Protein AF-A0A094KX88-F1 (afdb_monomer_lite)

Sequence (182 aa):
VAGIVHPECDFMTELQKKEAECLDDSEDHVNATAAGCKRTWDKLLCWPEADAGETLALPCPSILFHFMKEPAGMVKRNCTKKGWSDPFPSYHVACPVEDEIPLEEQSYFSTIKVIYTVGYSVSITSLIIAVTVLIAFRRLRCPRNYIHVQLFFTFILKAISIFIKDAVLFQQEDIDHCSFST

Structure (mmCIF, N/CA/C/O backbone):
data_AF-A0A094KX88-F1
#
_entry.id   AF-A0A094KX88-F1
#
loop_
_atom_site.group_PDB
_atom_site.id
_atom_site.type_symbol
_atom_site.label_atom_id
_atom_site.label_alt_id
_atom_site.label_comp_id
_atom_site.label_asym_id
_atom_site.label_entity_id
_atom_site.label_seq_id
_atom_site.pdbx_PDB_ins_code
_atom_site.Cartn_x
_atom_site.Cartn_y
_atom_site.Cartn_z
_atom_site.occupancy
_atom_site.B_iso_or_equiv
_atom_site.auth_seq_id
_atom_site.auth_comp_id
_atom_site.auth_asym_id
_atom_site.auth_atom_id
_atom_site.pdbx_PDB_model_num
ATOM 1 N N . VAL A 1 1 ? 19.838 11.798 15.962 1.00 31.38 1 VAL A N 1
ATOM 2 C CA . VAL A 1 1 ? 18.789 10.822 16.331 1.00 31.38 1 VAL A CA 1
ATOM 3 C C . VAL A 1 1 ? 18.302 10.236 15.025 1.00 31.38 1 VAL A C 1
ATOM 5 O O . VAL A 1 1 ? 17.702 10.968 14.256 1.00 31.38 1 VAL A O 1
ATOM 8 N N . ALA A 1 2 ? 18.711 9.008 14.706 1.00 32.75 2 ALA A N 1
ATOM 9 C CA . ALA A 1 2 ? 18.234 8.317 13.514 1.00 32.75 2 ALA A CA 1
ATOM 10 C C . ALA A 1 2 ? 16.751 8.005 13.739 1.00 32.75 2 ALA A C 1
ATOM 12 O O . ALA A 1 2 ? 16.412 7.345 14.723 1.00 32.75 2 ALA A O 1
ATOM 13 N N . GLY A 1 3 ? 15.880 8.580 12.911 1.00 39.66 3 GLY A N 1
ATOM 14 C CA . GLY A 1 3 ? 14.460 8.264 12.936 1.00 39.66 3 GLY A CA 1
ATOM 15 C C . GLY A 1 3 ? 14.292 6.786 12.614 1.00 39.66 3 GLY A C 1
ATOM 16 O O . GLY A 1 3 ? 14.855 6.300 11.638 1.00 39.66 3 GLY A O 1
ATOM 17 N N . ILE A 1 4 ? 13.567 6.066 13.464 1.00 39.94 4 ILE A N 1
ATOM 18 C CA . ILE A 1 4 ? 13.115 4.712 13.156 1.00 39.94 4 ILE A CA 1
ATOM 19 C C . ILE A 1 4 ? 11.997 4.897 12.129 1.00 39.94 4 ILE A C 1
ATOM 21 O O . ILE A 1 4 ? 10.845 5.122 12.492 1.00 39.94 4 ILE A O 1
ATOM 25 N N . VAL A 1 5 ? 12.369 4.933 10.851 1.00 45.28 5 VAL A N 1
ATOM 26 C CA . VAL A 1 5 ? 11.424 4.941 9.735 1.00 45.28 5 VAL A CA 1
ATOM 27 C C . VAL A 1 5 ? 10.786 3.552 9.695 1.00 45.28 5 VAL A C 1
ATOM 29 O O . VAL A 1 5 ? 11.486 2.545 9.793 1.00 45.28 5 VAL A O 1
ATOM 32 N N . HIS A 1 6 ? 9.452 3.494 9.646 1.00 47.19 6 HIS A N 1
ATOM 33 C CA . HIS A 1 6 ? 8.721 2.232 9.510 1.00 47.19 6 HIS A CA 1
ATOM 34 C C . HIS A 1 6 ? 9.244 1.489 8.265 1.00 47.19 6 HIS A C 1
ATOM 36 O O . HIS A 1 6 ? 9.469 2.156 7.254 1.00 47.19 6 HIS A O 1
ATOM 42 N N . PRO A 1 7 ? 9.436 0.157 8.288 1.00 55.31 7 PRO A N 1
ATOM 43 C CA . PRO A 1 7 ? 9.998 -0.584 7.151 1.00 55.31 7 PRO A CA 1
ATOM 44 C C . PRO A 1 7 ? 9.237 -0.350 5.831 1.00 55.31 7 PRO A C 1
ATOM 46 O O . PRO A 1 7 ? 9.834 -0.365 4.761 1.00 55.31 7 PRO A O 1
ATOM 49 N N . GLU A 1 8 ? 7.941 -0.033 5.902 1.00 54.41 8 GLU A N 1
ATOM 50 C CA . GLU A 1 8 ? 7.122 0.328 4.735 1.00 54.41 8 GLU A CA 1
ATOM 51 C C . GLU A 1 8 ? 7.407 1.735 4.177 1.00 54.41 8 GLU A C 1
ATOM 53 O O . GLU A 1 8 ? 7.221 1.981 2.987 1.00 54.41 8 GLU A O 1
ATOM 58 N N . CYS A 1 9 ? 7.890 2.668 5.001 1.00 63.44 9 CYS A N 1
ATOM 59 C CA . CYS A 1 9 ? 8.263 4.006 4.541 1.00 63.44 9 CYS A CA 1
ATOM 60 C C . CYS A 1 9 ? 9.688 4.055 3.970 1.00 63.44 9 CYS A C 1
ATOM 62 O O . CYS A 1 9 ? 9.942 4.891 3.107 1.00 63.44 9 CYS A O 1
ATOM 64 N N . ASP A 1 10 ? 10.580 3.141 4.372 1.00 70.38 10 ASP A N 1
ATOM 65 C CA . ASP A 1 10 ? 11.925 3.006 3.784 1.00 70.38 10 ASP A CA 1
ATOM 66 C C . ASP A 1 10 ? 11.835 2.631 2.289 1.00 70.38 10 ASP A C 1
A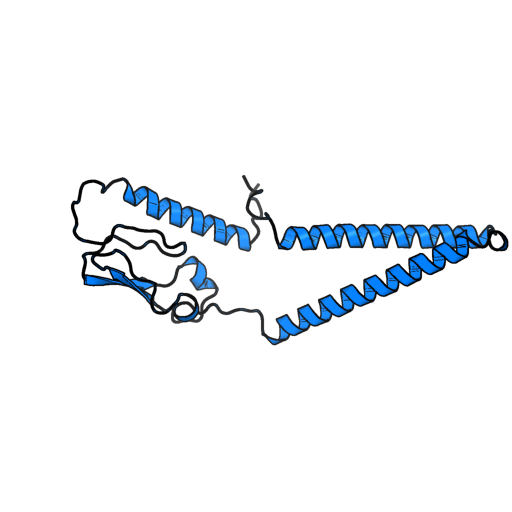TOM 68 O O . ASP A 1 10 ? 12.489 3.225 1.426 1.00 70.38 10 ASP A O 1
ATOM 72 N N . PHE A 1 11 ? 10.898 1.733 1.964 1.00 74.50 11 PHE A N 1
ATOM 73 C CA . PHE A 1 11 ? 10.556 1.349 0.593 1.00 74.50 11 PHE A CA 1
ATOM 74 C C . PHE A 1 11 ? 10.115 2.544 -0.265 1.00 74.50 11 PHE A C 1
ATOM 76 O O . PHE A 1 11 ? 10.619 2.748 -1.373 1.00 74.50 11 PHE A O 1
ATOM 83 N N . MET A 1 12 ? 9.191 3.357 0.255 1.00 75.81 12 MET A N 1
ATOM 84 C CA . MET A 1 12 ? 8.670 4.524 -0.461 1.00 75.81 12 MET A CA 1
ATOM 85 C C . MET A 1 12 ? 9.749 5.583 -0.691 1.00 75.81 12 MET A C 1
ATOM 87 O O . MET A 1 12 ? 9.816 6.154 -1.780 1.00 75.81 12 MET A O 1
ATOM 91 N N . THR A 1 13 ? 10.623 5.814 0.291 1.00 81.50 13 THR A N 1
ATOM 92 C CA . THR A 1 13 ? 11.724 6.774 0.146 1.00 81.50 13 THR A CA 1
ATOM 93 C C . THR A 1 13 ? 12.753 6.337 -0.892 1.00 81.50 13 THR A C 1
ATOM 95 O O . THR A 1 13 ? 13.220 7.169 -1.670 1.00 81.50 13 THR A O 1
ATOM 98 N N . GLU A 1 14 ? 13.075 5.043 -0.974 1.00 82.31 14 GLU A N 1
ATOM 99 C CA . GLU A 1 14 ? 14.008 4.546 -1.991 1.00 82.31 14 GLU A CA 1
ATOM 100 C C . GLU A 1 14 ? 13.390 4.618 -3.398 1.00 82.31 14 GLU A C 1
ATOM 102 O O . GLU A 1 14 ? 14.076 5.009 -4.341 1.00 82.31 14 GLU A O 1
ATOM 107 N N . LEU A 1 15 ? 12.088 4.340 -3.557 1.00 84.94 15 LEU A N 1
ATOM 108 C CA . LEU A 1 15 ? 11.394 4.541 -4.838 1.00 84.94 15 LEU A CA 1
ATOM 109 C C . LEU A 1 15 ? 11.388 6.008 -5.277 1.00 84.94 15 LEU A C 1
ATOM 111 O O . LEU A 1 15 ? 11.682 6.289 -6.436 1.00 84.94 15 LEU A O 1
ATOM 115 N N . GLN A 1 16 ? 11.094 6.940 -4.367 1.00 86.19 16 GLN A N 1
ATOM 116 C CA . GLN A 1 16 ? 11.127 8.377 -4.665 1.00 86.19 16 GLN A CA 1
ATOM 117 C C . GLN A 1 16 ? 12.524 8.843 -5.072 1.00 86.19 16 GLN A C 1
ATOM 119 O O . GLN A 1 16 ? 12.682 9.618 -6.013 1.00 86.19 16 GLN A O 1
ATOM 124 N N . LYS A 1 17 ? 13.555 8.342 -4.392 1.00 87.69 17 LYS A N 1
ATOM 125 C CA . LYS A 1 17 ? 14.945 8.609 -4.753 1.00 87.69 17 LYS A CA 1
ATOM 126 C C . LYS A 1 17 ? 15.278 8.062 -6.144 1.00 87.69 17 LYS A C 1
ATOM 128 O O . LYS A 1 17 ? 15.886 8.773 -6.935 1.00 87.69 17 LYS A O 1
ATOM 133 N N . LYS A 1 18 ? 14.843 6.841 -6.472 1.00 86.81 18 LYS A N 1
ATOM 134 C CA . LYS A 1 18 ? 15.033 6.233 -7.803 1.00 86.81 18 LYS A CA 1
ATOM 135 C C . LYS A 1 18 ? 14.294 6.977 -8.911 1.00 86.81 18 LYS A C 1
ATOM 137 O O . LYS A 1 18 ? 14.820 7.102 -10.015 1.00 86.81 18 LYS A O 1
ATOM 142 N N . GLU A 1 19 ? 13.099 7.476 -8.619 1.00 88.94 19 GLU A N 1
ATOM 143 C CA . GLU A 1 19 ? 12.349 8.346 -9.522 1.00 88.94 19 GLU A CA 1
ATOM 144 C C . GLU A 1 19 ? 13.113 9.645 -9.783 1.00 88.94 19 GLU A C 1
ATOM 146 O O . GLU A 1 19 ? 13.316 10.004 -10.941 1.00 88.94 19 GLU A O 1
ATOM 151 N N . ALA A 1 20 ? 13.600 10.306 -8.729 1.00 89.31 20 ALA A N 1
ATOM 152 C CA . ALA A 1 20 ? 14.397 11.523 -8.855 1.00 89.31 20 ALA A CA 1
ATOM 153 C C . ALA A 1 20 ? 15.679 11.287 -9.672 1.00 89.31 20 ALA A C 1
ATOM 155 O O . ALA A 1 20 ? 15.936 12.037 -10.607 1.00 89.31 20 ALA A O 1
ATOM 156 N N . GLU A 1 21 ? 16.422 10.207 -9.394 1.00 88.31 21 GLU A N 1
ATOM 157 C CA . GLU A 1 21 ? 17.603 9.791 -10.173 1.00 88.31 21 GLU A CA 1
ATOM 158 C C . GLU A 1 21 ? 17.264 9.583 -11.664 1.00 88.31 21 GLU A C 1
ATOM 160 O O . GLU A 1 21 ? 18.019 9.990 -12.541 1.00 88.31 21 GLU A O 1
ATOM 165 N N . CYS A 1 22 ? 16.113 8.978 -11.978 1.00 88.31 22 CYS A N 1
ATOM 166 C CA . CYS A 1 22 ? 15.685 8.747 -13.362 1.00 88.31 22 CYS A CA 1
ATOM 167 C C . CYS A 1 22 ? 15.302 10.039 -14.102 1.00 88.31 22 CYS A C 1
ATOM 169 O O . CYS A 1 22 ? 15.480 10.133 -15.321 1.00 88.31 22 CYS A O 1
ATOM 171 N N . LEU A 1 23 ? 14.714 11.000 -13.386 1.00 85.56 23 LEU A N 1
ATOM 172 C CA . LEU A 1 23 ? 14.217 12.248 -13.960 1.00 85.56 23 LEU A CA 1
ATOM 173 C C . LEU A 1 23 ? 15.323 13.300 -14.120 1.00 85.56 23 LEU A C 1
ATOM 175 O O . LEU A 1 23 ? 15.316 13.994 -15.134 1.00 85.56 23 LEU A O 1
ATOM 179 N N . ASP A 1 24 ? 16.285 13.373 -13.198 1.00 82.00 24 ASP A N 1
ATOM 180 C CA . ASP A 1 24 ? 17.448 14.278 -13.275 1.00 82.00 24 ASP A CA 1
ATOM 181 C C . ASP A 1 24 ? 18.285 13.996 -14.542 1.00 82.00 24 ASP A C 1
ATOM 183 O O . ASP A 1 24 ? 18.505 14.876 -15.373 1.00 82.00 24 ASP A O 1
ATOM 187 N N . ASP A 1 25 ? 18.576 12.717 -14.804 1.00 66.81 25 ASP A N 1
ATOM 188 C CA . ASP A 1 25 ? 19.294 12.233 -15.997 1.00 66.81 25 ASP A CA 1
ATOM 189 C C . ASP A 1 25 ? 18.560 12.488 -17.336 1.00 66.81 25 ASP A C 1
ATOM 191 O O . ASP A 1 25 ? 19.095 12.206 -18.416 1.00 66.81 25 ASP A O 1
ATOM 195 N N . SER A 1 26 ? 17.304 12.946 -17.305 1.00 61.75 26 SER A N 1
ATOM 196 C CA . SER A 1 26 ? 16.512 13.226 -18.510 1.00 61.75 26 SER A CA 1
ATOM 197 C C . SER A 1 26 ? 16.640 14.670 -19.009 1.00 61.75 26 SER A C 1
ATOM 199 O O . SER A 1 26 ? 16.386 14.925 -20.191 1.00 61.75 26 SER A O 1
ATOM 201 N N . GLU A 1 27 ? 17.069 15.607 -18.154 1.00 59.09 27 GLU A N 1
ATOM 202 C CA . GLU A 1 27 ? 17.178 17.031 -18.507 1.00 59.09 27 GLU A CA 1
ATOM 203 C C . GLU A 1 27 ? 18.428 17.347 -19.353 1.00 59.09 27 GLU A C 1
ATOM 205 O O . GLU A 1 27 ? 18.409 18.287 -20.152 1.00 59.09 27 GLU A O 1
ATOM 210 N N . ASP A 1 28 ? 19.471 16.514 -19.294 1.00 54.66 28 ASP A N 1
ATOM 211 C CA . ASP A 1 28 ? 20.733 16.734 -20.020 1.00 54.66 28 ASP A CA 1
ATOM 212 C C . ASP A 1 28 ? 20.686 16.364 -21.524 1.00 54.66 28 ASP A C 1
ATOM 214 O O . ASP A 1 28 ? 21.551 16.775 -22.302 1.00 54.66 28 ASP A O 1
ATOM 218 N N . HIS A 1 29 ? 19.653 15.645 -21.987 1.00 55.00 29 HIS A N 1
ATOM 219 C CA . HIS A 1 29 ? 19.569 15.086 -23.352 1.00 55.00 29 HIS A CA 1
ATOM 220 C C . HIS A 1 29 ? 18.427 15.661 -24.223 1.00 55.00 29 HIS A C 1
ATOM 222 O O . HIS A 1 29 ? 17.898 15.006 -25.121 1.00 55.00 29 HIS A O 1
ATOM 228 N N . VAL A 1 30 ? 18.068 16.937 -24.046 1.00 55.31 30 VAL A N 1
ATOM 229 C CA . VAL A 1 30 ? 16.941 17.589 -24.762 1.00 55.31 30 VAL A CA 1
ATOM 230 C C . VAL A 1 30 ? 17.155 17.756 -26.287 1.00 55.31 30 VAL A C 1
ATOM 232 O O . VAL A 1 30 ? 16.206 18.047 -27.018 1.00 55.31 30 VAL A O 1
ATOM 235 N N . ASN A 1 31 ? 18.357 17.502 -26.819 1.00 51.09 31 ASN A N 1
ATOM 236 C CA . ASN A 1 31 ? 18.718 17.847 -28.204 1.00 51.09 31 ASN A CA 1
ATOM 237 C C . ASN A 1 31 ? 18.776 16.686 -29.218 1.00 51.09 31 ASN A C 1
ATOM 239 O O . ASN A 1 31 ? 19.231 16.898 -30.344 1.00 51.09 31 ASN A O 1
ATOM 243 N N . ALA A 1 32 ? 18.288 15.485 -28.895 1.00 52.97 32 ALA A N 1
ATOM 244 C CA . ALA A 1 32 ? 18.184 14.401 -29.876 1.00 52.97 32 ALA A CA 1
ATOM 245 C C . ALA A 1 32 ? 16.768 14.324 -30.473 1.00 52.97 32 ALA A C 1
ATOM 247 O O . ALA A 1 32 ? 15.802 13.901 -29.840 1.00 52.97 32 ALA A O 1
ATOM 248 N N . THR A 1 33 ? 16.640 14.723 -31.738 1.00 57.22 33 THR A N 1
ATOM 249 C CA . THR A 1 33 ? 15.464 14.468 -32.584 1.00 57.22 33 THR A CA 1
ATOM 250 C C . THR A 1 33 ? 15.426 12.976 -32.943 1.00 57.22 33 THR A C 1
ATOM 252 O O . THR A 1 33 ? 15.710 12.586 -34.071 1.00 57.22 33 THR A O 1
ATOM 255 N N . ALA A 1 34 ? 15.143 12.111 -31.971 1.00 57.06 34 ALA A N 1
ATOM 256 C CA . ALA A 1 34 ? 15.145 10.667 -32.178 1.00 57.06 34 ALA A CA 1
ATOM 257 C C . ALA A 1 34 ? 13.724 10.154 -32.443 1.00 57.06 34 ALA A C 1
ATOM 259 O O . ALA A 1 34 ? 12.796 10.390 -31.668 1.00 57.06 34 ALA A O 1
ATOM 260 N N . ALA A 1 35 ? 13.550 9.440 -33.554 1.00 70.38 35 ALA A N 1
ATOM 261 C CA . ALA A 1 35 ? 12.338 8.698 -33.885 1.00 70.38 35 ALA A CA 1
ATOM 262 C C . ALA A 1 35 ? 12.230 7.431 -33.008 1.00 70.38 35 ALA A C 1
ATOM 264 O O . ALA A 1 35 ? 12.260 6.312 -33.517 1.00 70.38 35 ALA A O 1
ATOM 265 N N . GLY A 1 36 ? 12.132 7.623 -31.693 1.00 80.94 36 GLY A N 1
ATOM 266 C CA . GLY A 1 36 ? 12.179 6.578 -30.673 1.00 80.94 36 GLY A CA 1
ATOM 267 C C . GLY A 1 36 ? 11.424 6.966 -29.401 1.00 80.94 36 GLY A C 1
ATOM 268 O O . GLY A 1 36 ? 10.706 7.968 -29.356 1.00 80.94 36 GLY A O 1
ATOM 269 N N . CYS A 1 37 ? 11.554 6.142 -28.368 1.00 88.25 37 CYS A N 1
ATOM 270 C CA . CYS A 1 37 ? 10.917 6.336 -27.077 1.00 88.25 37 CYS A CA 1
ATOM 271 C C . CYS A 1 37 ? 11.884 7.024 -26.122 1.00 88.25 37 CYS A C 1
ATOM 273 O O . CYS A 1 37 ? 13.013 6.578 -25.933 1.00 88.25 37 CYS A O 1
ATOM 275 N N . LYS A 1 38 ? 11.413 8.106 -25.502 1.00 87.94 38 LYS A N 1
ATOM 276 C CA . LYS A 1 38 ? 12.169 8.828 -24.479 1.00 87.94 38 LYS A CA 1
ATOM 277 C C . LYS A 1 38 ? 12.249 8.028 -23.185 1.00 87.94 38 LYS A C 1
ATOM 279 O O . LYS A 1 38 ? 11.388 7.179 -22.924 1.00 87.94 38 LYS A O 1
ATOM 284 N N . ARG A 1 39 ? 13.240 8.365 -22.359 1.00 88.88 39 ARG A N 1
ATOM 285 C CA . ARG A 1 39 ? 13.347 7.858 -20.994 1.00 88.88 39 ARG A CA 1
ATOM 286 C C . ARG A 1 39 ? 12.060 8.146 -20.218 1.00 88.88 39 ARG A C 1
ATOM 288 O O . ARG A 1 39 ? 11.465 9.215 -20.359 1.00 88.88 39 ARG A O 1
ATOM 295 N N . THR A 1 40 ? 11.597 7.175 -19.436 1.00 90.25 40 THR A N 1
ATOM 296 C CA . THR A 1 40 ? 10.373 7.319 -18.643 1.00 90.25 40 THR A CA 1
ATOM 297 C C . THR A 1 40 ? 10.430 6.503 -17.360 1.00 90.25 40 THR A C 1
ATOM 299 O O . THR A 1 40 ? 10.978 5.402 -17.329 1.00 90.25 40 THR A O 1
ATOM 302 N N . TRP A 1 41 ? 9.823 7.045 -16.311 1.00 90.19 41 TRP A N 1
ATOM 303 C CA . TRP A 1 41 ? 9.585 6.348 -15.058 1.00 90.19 41 TRP A CA 1
ATOM 304 C C . TRP A 1 41 ? 8.181 5.743 -15.070 1.00 90.19 41 TRP A C 1
ATOM 306 O O . TRP A 1 41 ? 7.197 6.448 -15.294 1.00 90.19 41 TRP A O 1
ATOM 316 N N . ASP A 1 42 ? 8.069 4.435 -14.837 1.00 88.50 42 ASP A N 1
ATOM 317 C CA . ASP A 1 42 ? 6.779 3.730 -14.834 1.00 88.50 42 ASP A CA 1
ATOM 318 C C . ASP A 1 42 ? 6.258 3.401 -13.429 1.00 88.50 42 ASP A C 1
ATOM 320 O O . ASP A 1 42 ? 5.391 2.539 -13.281 1.00 88.50 42 ASP A O 1
ATOM 324 N N . LYS A 1 43 ? 6.746 4.140 -12.423 1.00 86.31 43 LYS A N 1
ATOM 325 C CA . LYS A 1 43 ? 6.503 3.962 -10.980 1.00 86.31 43 LYS A CA 1
ATOM 326 C C . LYS A 1 43 ? 7.315 2.851 -10.320 1.00 86.31 43 LYS A C 1
ATOM 328 O O . LYS A 1 43 ? 7.264 2.742 -9.099 1.00 86.31 43 LYS A O 1
ATOM 333 N N . LEU A 1 44 ? 8.057 2.052 -11.089 1.00 86.19 44 LEU A N 1
ATOM 334 C CA . LEU A 1 44 ? 8.859 0.959 -10.539 1.00 86.19 44 LEU A CA 1
ATOM 335 C C . LEU A 1 44 ? 10.273 0.900 -11.122 1.00 86.19 44 LEU A C 1
ATOM 337 O O . LEU A 1 44 ? 11.232 0.668 -10.387 1.00 86.19 44 LEU A O 1
ATOM 341 N N . LEU A 1 45 ? 10.403 1.098 -12.433 1.00 90.12 45 LEU A N 1
ATOM 342 C CA . LEU A 1 45 ? 11.657 1.044 -13.170 1.00 90.12 45 LEU A CA 1
ATOM 343 C C . LEU A 1 45 ? 11.843 2.290 -14.042 1.00 90.12 45 LEU A C 1
ATOM 345 O O . LEU A 1 45 ? 10.906 2.855 -14.613 1.00 90.12 45 LEU A O 1
ATOM 349 N N . CYS A 1 46 ? 13.109 2.676 -14.187 1.00 91.62 46 CYS A N 1
ATOM 350 C CA . CYS A 1 46 ? 13.529 3.705 -15.123 1.00 91.62 46 CYS A CA 1
ATOM 351 C C . CYS A 1 46 ? 13.800 3.064 -16.485 1.00 91.62 46 CYS A C 1
ATOM 353 O O . CYS A 1 46 ? 14.777 2.333 -16.655 1.00 91.62 46 CYS A O 1
ATOM 355 N N . TRP A 1 47 ? 12.940 3.337 -17.461 1.00 91.50 47 TRP A N 1
ATOM 356 C CA . TRP A 1 47 ? 13.120 2.885 -18.837 1.00 91.50 47 TRP A CA 1
ATOM 357 C C . TRP A 1 47 ? 14.036 3.864 -19.566 1.00 91.50 47 TRP A C 1
ATOM 359 O O . TRP A 1 47 ? 13.677 5.038 -19.640 1.00 91.50 47 TRP A O 1
ATOM 369 N N . PRO A 1 48 ? 15.200 3.435 -20.084 1.00 90.94 48 PRO A N 1
ATOM 370 C CA . PRO A 1 48 ? 16.114 4.317 -20.807 1.00 90.94 48 PRO A CA 1
ATOM 371 C C . PRO A 1 48 ? 15.553 4.673 -22.188 1.00 90.94 48 PRO A C 1
ATOM 373 O O . PRO A 1 48 ? 14.505 4.175 -22.584 1.00 90.94 48 PRO A O 1
ATOM 376 N N . GLU A 1 49 ? 16.238 5.539 -22.928 1.00 89.25 49 GLU A N 1
ATOM 377 C CA . GLU A 1 49 ? 15.873 5.831 -24.317 1.00 89.25 49 GLU A CA 1
ATOM 378 C C . GLU A 1 49 ? 16.043 4.593 -25.211 1.00 89.25 49 GLU A C 1
ATOM 380 O O . GLU A 1 49 ? 16.938 3.779 -24.983 1.00 89.25 49 GLU A O 1
ATOM 385 N N . ALA A 1 50 ? 15.175 4.449 -26.213 1.00 88.94 50 ALA A N 1
ATOM 386 C CA . ALA A 1 50 ? 15.201 3.325 -27.147 1.00 88.94 50 ALA A CA 1
ATOM 387 C C . ALA A 1 50 ? 14.715 3.732 -28.537 1.00 88.94 50 ALA A C 1
ATOM 389 O O . ALA A 1 50 ? 13.850 4.604 -28.676 1.00 88.94 50 ALA A O 1
ATOM 390 N N . ASP A 1 51 ? 15.210 3.058 -29.569 1.00 89.38 51 ASP A N 1
ATOM 391 C CA . ASP A 1 51 ? 14.791 3.314 -30.946 1.00 89.38 51 ASP A CA 1
ATOM 392 C C . ASP A 1 51 ? 13.432 2.668 -31.262 1.00 89.38 51 ASP A C 1
ATOM 394 O O . ASP A 1 51 ? 13.050 1.629 -30.715 1.00 89.38 51 ASP A O 1
ATOM 398 N N . ALA A 1 52 ? 12.660 3.262 -32.180 1.00 88.44 52 ALA A N 1
ATOM 399 C CA . ALA A 1 52 ? 11.372 2.688 -32.566 1.00 88.44 52 ALA A CA 1
ATOM 400 C C . ALA A 1 52 ? 11.549 1.307 -33.227 1.00 88.44 52 ALA A C 1
ATOM 402 O O . ALA A 1 52 ? 12.120 1.185 -34.310 1.00 88.44 52 ALA A O 1
ATOM 403 N N . GLY A 1 53 ? 10.963 0.279 -32.614 1.00 88.69 53 GLY A N 1
ATOM 404 C CA . GLY A 1 53 ? 11.096 -1.129 -32.990 1.00 88.69 53 GLY A CA 1
ATOM 405 C C . GLY A 1 53 ? 11.984 -1.937 -32.041 1.00 88.69 53 GLY A C 1
ATOM 406 O O . GLY A 1 53 ? 12.024 -3.162 -32.157 1.00 88.69 53 GLY A O 1
ATOM 407 N N . GLU A 1 54 ? 12.670 -1.282 -31.103 1.00 91.06 54 GLU A N 1
ATOM 408 C CA . GLU A 1 54 ? 13.512 -1.931 -30.104 1.00 91.06 54 GLU A CA 1
ATOM 409 C C . GLU A 1 54 ? 12.690 -2.477 -28.928 1.00 91.06 54 GLU A C 1
ATOM 411 O O . GLU A 1 54 ? 11.718 -1.873 -28.477 1.00 91.06 54 GLU A O 1
ATOM 416 N N . THR A 1 55 ? 13.086 -3.637 -28.403 1.00 93.12 55 THR A N 1
ATOM 417 C CA . THR A 1 55 ? 12.509 -4.209 -27.180 1.00 93.12 55 THR A CA 1
ATOM 418 C C . THR A 1 55 ? 13.576 -4.280 -26.104 1.00 93.12 55 THR A C 1
ATOM 420 O O . THR A 1 55 ? 14.556 -5.008 -26.254 1.00 93.12 55 THR A O 1
ATOM 423 N N . LEU A 1 56 ? 13.351 -3.567 -25.003 1.00 93.50 56 LEU A N 1
ATOM 424 C CA . LEU A 1 56 ? 14.235 -3.572 -23.846 1.00 93.50 56 LEU A CA 1
ATOM 425 C C . LEU A 1 56 ? 13.711 -4.516 -22.771 1.00 93.50 56 LEU A C 1
ATOM 427 O O . LEU A 1 56 ? 12.502 -4.647 -22.576 1.00 93.50 56 LEU A O 1
ATOM 431 N N . ALA A 1 57 ? 14.639 -5.164 -22.072 1.00 92.81 57 ALA A N 1
ATOM 432 C CA . ALA A 1 57 ? 14.372 -6.032 -20.937 1.00 92.81 57 ALA A CA 1
ATOM 433 C C . ALA A 1 57 ? 15.183 -5.538 -19.739 1.00 92.81 57 ALA A C 1
ATOM 435 O O . ALA A 1 57 ? 16.406 -5.438 -19.829 1.00 92.81 57 ALA A O 1
ATOM 436 N N . LEU A 1 58 ? 14.505 -5.243 -18.635 1.00 91.38 58 LEU A N 1
ATOM 437 C CA . LEU A 1 58 ? 15.127 -4.819 -17.386 1.00 91.38 58 LEU A CA 1
ATOM 438 C C . LEU A 1 58 ? 14.883 -5.873 -16.298 1.00 91.38 58 LEU A C 1
ATOM 440 O O . LEU A 1 58 ? 13.829 -6.522 -16.299 1.00 91.38 58 LEU A O 1
ATOM 444 N N . PRO A 1 59 ? 15.847 -6.083 -15.387 1.00 89.62 59 PRO A N 1
ATOM 445 C CA . PRO A 1 59 ? 15.630 -6.937 -14.229 1.00 89.62 59 PRO A CA 1
ATOM 446 C C . PRO A 1 59 ? 14.578 -6.322 -13.302 1.00 89.62 59 PRO A C 1
ATOM 448 O O . PRO A 1 59 ? 14.340 -5.112 -13.323 1.00 89.62 59 PRO A O 1
ATOM 451 N N . CYS A 1 60 ? 13.966 -7.161 -12.469 1.00 87.75 60 CYS A N 1
ATOM 452 C CA . CYS A 1 60 ? 13.080 -6.684 -11.415 1.00 87.75 60 CYS A CA 1
ATOM 453 C C . CYS A 1 60 ? 13.777 -5.648 -10.5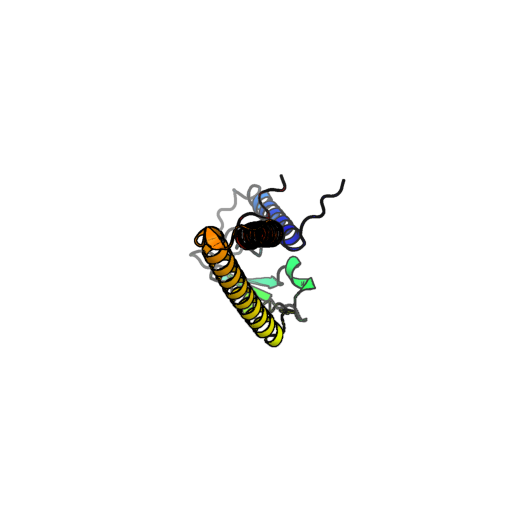06 1.00 87.75 60 CYS A C 1
ATOM 455 O O . CYS A 1 60 ? 14.995 -5.725 -10.310 1.00 87.75 60 CYS A O 1
ATOM 457 N N . PRO A 1 61 ? 13.019 -4.687 -9.947 1.00 84.62 61 PRO A N 1
ATOM 458 C CA . PRO A 1 61 ? 13.554 -3.653 -9.070 1.00 84.62 61 PRO A CA 1
ATOM 459 C C . PRO A 1 61 ? 14.353 -4.252 -7.914 1.00 84.62 61 PRO A C 1
ATOM 461 O O . PRO A 1 61 ? 13.876 -5.158 -7.231 1.00 84.62 61 PRO A O 1
ATOM 464 N N . SER A 1 62 ? 15.536 -3.700 -7.640 1.00 77.81 62 SER A N 1
ATOM 465 C CA . SER A 1 62 ? 16.397 -4.217 -6.573 1.00 77.81 62 SER A CA 1
ATOM 466 C C . SER A 1 62 ? 15.788 -4.092 -5.182 1.00 77.81 62 SER A C 1
ATOM 468 O O . SER A 1 62 ? 16.095 -4.891 -4.303 1.00 77.81 62 SER A O 1
ATOM 470 N N . ILE A 1 63 ? 14.883 -3.128 -5.010 1.00 72.31 63 ILE A N 1
ATOM 471 C CA . ILE A 1 63 ? 14.090 -2.948 -3.794 1.00 72.31 63 ILE A CA 1
ATOM 472 C C . ILE A 1 63 ? 13.214 -4.177 -3.484 1.00 72.31 63 ILE A C 1
ATOM 474 O O . ILE A 1 63 ? 12.916 -4.445 -2.327 1.00 72.31 63 ILE A O 1
ATOM 478 N N . LEU A 1 64 ? 12.854 -4.970 -4.501 1.00 73.38 64 LEU A N 1
ATOM 479 C CA . LEU A 1 64 ? 12.072 -6.192 -4.332 1.00 73.38 64 LEU A CA 1
ATOM 480 C C . LEU A 1 64 ? 12.945 -7.430 -4.098 1.00 73.38 64 LEU A C 1
ATOM 482 O O . LEU A 1 64 ? 12.409 -8.443 -3.671 1.00 73.38 64 LEU A O 1
ATOM 486 N N . PHE A 1 65 ? 14.265 -7.393 -4.326 1.00 72.50 65 PHE A N 1
ATOM 487 C CA . PHE A 1 65 ? 15.104 -8.602 -4.238 1.00 72.50 65 PHE A CA 1
ATOM 488 C C . PHE A 1 65 ? 15.080 -9.273 -2.866 1.00 72.50 65 PHE A C 1
ATOM 490 O O . PHE A 1 65 ? 15.202 -10.490 -2.804 1.00 72.50 65 PHE A O 1
ATOM 497 N N . HIS A 1 66 ? 14.883 -8.515 -1.783 1.00 68.56 66 HIS A N 1
ATOM 498 C CA . HIS A 1 66 ? 14.760 -9.107 -0.450 1.00 68.56 66 HIS A CA 1
ATOM 499 C C . HIS A 1 66 ? 13.495 -9.961 -0.292 1.00 68.56 66 HIS A C 1
ATOM 501 O O . HIS A 1 66 ? 13.489 -10.907 0.485 1.00 68.56 66 HIS A O 1
ATOM 507 N N . PHE A 1 67 ? 12.450 -9.640 -1.052 1.00 69.19 67 PHE A N 1
ATOM 508 C CA . PHE A 1 67 ? 11.145 -10.273 -0.951 1.00 69.19 67 PHE A CA 1
ATOM 509 C C . PHE A 1 67 ? 10.864 -11.234 -2.105 1.00 69.19 67 PHE A C 1
ATOM 511 O O . PHE A 1 67 ? 9.779 -11.775 -2.176 1.00 69.19 67 PHE A O 1
ATOM 518 N N . MET A 1 68 ? 11.767 -11.427 -3.063 1.00 69.44 68 MET A N 1
ATOM 519 C CA . MET A 1 68 ? 11.463 -12.152 -4.300 1.00 69.44 68 MET A CA 1
ATOM 520 C C . MET A 1 68 ? 11.930 -13.604 -4.261 1.00 69.44 68 MET A C 1
ATOM 522 O O . MET A 1 68 ? 13.029 -13.892 -3.789 1.00 69.44 68 MET A O 1
ATOM 526 N N . LYS A 1 69 ? 11.154 -14.509 -4.875 1.00 66.06 69 LYS A N 1
ATOM 527 C CA . LYS A 1 69 ? 11.649 -15.860 -5.183 1.00 66.06 69 LYS A CA 1
ATOM 528 C C . LYS A 1 69 ? 12.736 -15.794 -6.238 1.00 66.06 69 LYS A C 1
ATOM 530 O O . LYS A 1 69 ? 12.525 -15.287 -7.338 1.00 66.06 69 LYS A O 1
ATOM 535 N N . GLU A 1 70 ? 13.881 -16.379 -5.928 1.00 65.75 70 GLU A N 1
ATOM 536 C CA . GLU A 1 70 ? 14.957 -16.544 -6.894 1.00 65.75 70 GLU A CA 1
ATOM 537 C C . GLU A 1 70 ? 14.630 -17.695 -7.866 1.00 65.75 70 GLU A C 1
ATOM 539 O O . GLU A 1 70 ? 14.193 -18.764 -7.427 1.00 65.75 70 GLU A O 1
ATOM 544 N N . PRO A 1 71 ? 14.832 -17.523 -9.188 1.00 63.31 71 PRO A N 1
ATOM 545 C CA . PRO A 1 71 ? 15.516 -16.412 -9.855 1.00 63.31 71 PRO A CA 1
ATOM 546 C C . PRO A 1 71 ? 14.617 -15.201 -10.162 1.00 63.31 71 PRO A C 1
ATOM 548 O O . PRO A 1 71 ? 13.490 -15.348 -10.633 1.00 63.31 71 PRO A O 1
ATOM 551 N N . ALA A 1 72 ? 15.170 -13.994 -9.991 1.00 69.25 72 ALA A N 1
ATOM 552 C CA . ALA A 1 72 ? 14.512 -12.751 -10.387 1.00 69.25 72 ALA A CA 1
ATOM 553 C C . ALA A 1 72 ? 14.205 -12.741 -11.897 1.00 69.25 72 ALA A C 1
ATOM 555 O O . ALA A 1 72 ? 15.089 -12.960 -12.731 1.00 69.25 72 ALA A O 1
ATOM 556 N N . GLY A 1 73 ? 12.944 -12.485 -12.251 1.00 82.69 73 GLY A N 1
ATOM 557 C CA . GLY A 1 73 ? 12.530 -12.367 -13.643 1.00 82.69 73 GLY A CA 1
ATOM 558 C C . GLY A 1 73 ? 12.960 -11.048 -14.291 1.00 82.69 73 GLY A C 1
ATOM 559 O O . GLY A 1 73 ? 13.600 -10.184 -13.688 1.00 82.69 73 GLY A O 1
ATOM 560 N N . MET A 1 74 ? 12.600 -10.903 -15.565 1.00 89.31 74 MET A N 1
ATOM 561 C CA . MET A 1 74 ? 12.838 -9.691 -16.348 1.00 89.31 74 MET A CA 1
ATOM 562 C C . MET A 1 74 ? 11.522 -9.170 -16.908 1.00 89.31 74 MET A C 1
ATOM 564 O O . MET A 1 74 ? 10.712 -9.936 -17.438 1.00 89.31 74 MET A O 1
ATOM 568 N N . VAL A 1 75 ? 11.350 -7.857 -16.843 1.00 91.94 75 VAL A N 1
ATOM 569 C CA . VAL A 1 75 ? 10.207 -7.140 -17.404 1.00 91.94 75 VAL A CA 1
ATOM 570 C C . VAL A 1 75 ? 10.634 -6.538 -18.731 1.00 91.94 75 VAL A C 1
ATOM 572 O O . VAL A 1 75 ? 11.711 -5.949 -18.829 1.00 91.94 75 VAL A O 1
ATOM 575 N N . LYS A 1 76 ? 9.813 -6.694 -19.773 1.00 93.00 76 LYS A N 1
ATOM 576 C CA . LYS A 1 76 ? 10.129 -6.202 -21.118 1.00 93.00 76 LYS A CA 1
ATOM 577 C C . LYS A 1 76 ? 9.138 -5.145 -21.566 1.00 93.00 76 LYS A C 1
ATOM 579 O O . LYS A 1 76 ? 7.944 -5.268 -21.304 1.00 93.00 76 LYS A O 1
ATOM 584 N N . ARG A 1 77 ? 9.617 -4.148 -22.306 1.00 93.94 77 ARG A N 1
ATOM 585 C CA . ARG A 1 77 ? 8.770 -3.204 -23.044 1.00 93.94 77 ARG A CA 1
ATOM 586 C C . ARG A 1 77 ? 9.299 -3.033 -24.453 1.00 93.94 77 ARG A C 1
ATOM 588 O O . ARG A 1 77 ? 10.502 -2.979 -24.690 1.00 93.94 77 ARG A O 1
ATOM 595 N N . ASN A 1 78 ? 8.369 -2.943 -25.390 1.00 93.31 78 ASN A N 1
ATOM 596 C CA . ASN A 1 78 ? 8.648 -2.634 -26.783 1.00 93.31 78 ASN A CA 1
ATOM 597 C C . ASN A 1 78 ? 8.451 -1.133 -27.023 1.00 93.31 78 ASN A C 1
ATOM 599 O O . ASN A 1 78 ? 7.394 -0.584 -26.675 1.00 93.31 78 ASN A O 1
ATOM 603 N N . CYS A 1 79 ? 9.449 -0.487 -27.615 1.00 92.56 79 CYS A N 1
ATOM 604 C CA . CYS A 1 79 ? 9.356 0.876 -28.086 1.00 92.56 79 CYS A CA 1
ATOM 605 C C . CYS A 1 79 ? 8.695 0.906 -29.465 1.00 92.56 79 CYS A C 1
ATOM 607 O O . CYS A 1 79 ? 9.208 0.383 -30.452 1.00 92.56 79 CYS A O 1
ATOM 609 N N . THR A 1 80 ? 7.541 1.558 -29.562 1.00 89.44 80 THR A N 1
ATOM 610 C CA . THR A 1 80 ? 6.828 1.728 -30.831 1.00 89.44 80 THR A CA 1
ATOM 611 C C . THR A 1 80 ? 6.901 3.176 -31.300 1.00 89.44 80 THR A C 1
ATOM 613 O O . THR A 1 80 ? 7.183 4.083 -30.524 1.00 89.44 80 THR A O 1
ATOM 616 N N . LYS A 1 81 ? 6.522 3.443 -32.556 1.00 86.06 81 LYS A N 1
ATOM 617 C CA . LYS A 1 81 ? 6.365 4.823 -33.063 1.00 86.06 81 LYS A CA 1
ATOM 618 C C . LYS A 1 81 ? 5.354 5.666 -32.264 1.00 86.06 81 LYS A C 1
ATOM 620 O O . LYS A 1 81 ? 5.321 6.878 -32.429 1.00 86.06 81 LYS A O 1
ATOM 625 N N . LYS A 1 82 ? 4.499 5.025 -31.455 1.00 85.25 82 LYS A N 1
ATOM 626 C CA . LYS A 1 82 ? 3.519 5.675 -30.572 1.00 85.25 82 LYS A CA 1
ATOM 627 C C . LYS A 1 82 ? 4.046 5.883 -29.144 1.00 85.25 82 LYS A C 1
ATOM 629 O O . LYS A 1 82 ? 3.343 6.489 -28.346 1.00 85.25 82 LYS A O 1
ATOM 634 N N . GLY A 1 83 ? 5.242 5.381 -28.827 1.00 86.88 83 GLY A N 1
ATOM 635 C CA . GLY A 1 83 ? 5.817 5.358 -27.484 1.00 86.88 83 GLY A CA 1
ATOM 636 C C . GLY A 1 83 ? 5.942 3.944 -26.909 1.00 86.88 83 GLY A C 1
ATOM 637 O O . GLY A 1 83 ? 5.838 2.941 -27.627 1.00 86.88 83 GLY A O 1
ATOM 638 N N . TRP A 1 84 ? 6.179 3.881 -25.600 1.00 90.38 84 TRP A N 1
ATOM 639 C CA . TRP A 1 84 ? 6.336 2.640 -24.847 1.00 90.38 84 TRP A CA 1
ATOM 640 C C . TRP A 1 84 ? 5.043 1.820 -24.799 1.00 90.38 84 TRP A C 1
ATOM 642 O O . TRP A 1 84 ? 3.977 2.344 -24.486 1.00 90.38 84 TRP A O 1
ATOM 652 N N . SER A 1 85 ? 5.148 0.521 -25.080 1.00 92.31 85 SER A N 1
ATOM 653 C CA . SER A 1 85 ? 4.074 -0.457 -24.834 1.00 92.31 85 SER A CA 1
ATOM 654 C C . SER A 1 85 ? 3.931 -0.792 -23.347 1.00 92.31 85 SER A C 1
ATOM 656 O O . SER A 1 85 ? 4.759 -0.385 -22.533 1.00 92.31 85 SER A O 1
ATOM 658 N N . ASP A 1 86 ? 2.886 -1.526 -22.974 1.00 91.00 86 ASP A N 1
ATOM 659 C CA . ASP A 1 86 ? 2.724 -2.008 -21.602 1.00 91.00 86 ASP A CA 1
ATOM 660 C C . ASP A 1 86 ? 3.796 -3.054 -21.229 1.00 91.00 86 ASP A C 1
ATOM 662 O O . ASP A 1 86 ? 4.247 -3.809 -22.098 1.00 91.00 86 ASP A O 1
ATOM 666 N N . PRO A 1 87 ? 4.216 -3.116 -19.951 1.00 89.38 87 PRO A N 1
ATOM 667 C CA . PRO A 1 87 ? 5.174 -4.108 -19.471 1.00 89.38 87 PRO A CA 1
ATOM 668 C C . PRO A 1 87 ? 4.697 -5.548 -19.699 1.00 89.38 87 PRO A C 1
ATOM 670 O O . PRO A 1 87 ? 3.571 -5.909 -19.346 1.00 89.38 87 PRO A O 1
ATOM 673 N N . PHE A 1 88 ? 5.573 -6.387 -20.253 1.00 89.62 88 PHE A N 1
ATOM 674 C CA . PHE A 1 88 ? 5.298 -7.796 -20.511 1.00 89.62 88 PHE A CA 1
ATOM 675 C C . PHE A 1 88 ? 6.472 -8.710 -20.099 1.00 89.62 88 PHE A C 1
ATOM 677 O O . PHE A 1 88 ? 7.596 -8.501 -20.563 1.00 89.62 88 PHE A O 1
ATOM 684 N N . PRO A 1 89 ? 6.237 -9.773 -19.303 1.00 88.31 89 PRO A N 1
ATOM 685 C CA . PRO A 1 89 ? 4.999 -10.052 -18.570 1.00 88.31 89 PRO A CA 1
ATOM 686 C C . PRO A 1 89 ? 4.731 -8.976 -17.500 1.00 88.31 89 PRO A C 1
ATOM 688 O O . PRO A 1 89 ? 5.629 -8.215 -17.148 1.00 88.31 89 PRO A O 1
ATOM 691 N N . SER A 1 90 ? 3.488 -8.888 -17.012 1.00 86.75 90 SER A N 1
ATOM 692 C CA . SER A 1 90 ? 3.123 -7.939 -15.946 1.00 86.75 90 SER A CA 1
ATOM 693 C C . SER A 1 90 ? 4.031 -8.110 -14.723 1.00 86.75 90 SER A C 1
ATOM 695 O O . SER A 1 90 ? 4.463 -9.228 -14.431 1.00 86.75 90 SER A O 1
ATOM 697 N N . TYR A 1 91 ? 4.284 -7.025 -13.988 1.00 83.94 91 TYR A N 1
ATOM 698 C CA . TYR A 1 91 ? 5.172 -7.005 -12.823 1.00 83.94 91 TYR A CA 1
ATOM 699 C C . TYR A 1 91 ? 4.861 -8.102 -11.798 1.00 83.94 91 TYR A C 1
ATOM 701 O O . TYR A 1 91 ? 5.784 -8.756 -11.336 1.00 83.94 91 TYR A O 1
ATOM 709 N N . HIS A 1 92 ? 3.588 -8.398 -11.525 1.00 78.94 92 HIS A N 1
ATOM 710 C CA . HIS A 1 92 ? 3.194 -9.461 -10.585 1.00 78.94 92 HIS A CA 1
ATOM 711 C C . HIS A 1 92 ? 3.614 -10.874 -11.023 1.00 78.94 92 HIS A C 1
ATOM 713 O O . HIS A 1 92 ? 3.725 -11.776 -10.201 1.00 78.94 92 HIS A O 1
ATOM 719 N N . VAL A 1 93 ? 3.811 -11.082 -12.327 1.00 82.06 93 VAL A N 1
ATOM 720 C CA . VAL A 1 93 ? 4.213 -12.373 -12.905 1.00 82.06 93 VAL A CA 1
ATOM 721 C C . VAL A 1 93 ? 5.722 -12.424 -13.117 1.00 82.06 93 VAL A C 1
ATOM 723 O O . VAL A 1 93 ? 6.344 -13.454 -12.879 1.00 82.06 93 VAL A O 1
ATOM 726 N N . ALA A 1 94 ? 6.314 -11.322 -13.583 1.00 83.62 94 ALA A N 1
ATOM 727 C CA . ALA A 1 94 ? 7.754 -11.209 -13.793 1.00 83.62 94 ALA A CA 1
ATOM 728 C C . ALA A 1 94 ? 8.525 -11.173 -12.468 1.00 83.62 94 ALA A C 1
ATOM 730 O O . ALA A 1 94 ? 9.632 -11.701 -12.381 1.00 83.62 94 ALA A O 1
ATOM 731 N N . CYS A 1 95 ? 7.932 -10.538 -11.458 1.00 83.94 95 CYS A N 1
ATOM 732 C CA . CYS A 1 95 ? 8.532 -10.268 -10.168 1.00 83.94 95 CYS A CA 1
ATOM 733 C C . CYS A 1 95 ? 7.647 -10.829 -9.037 1.00 83.94 95 CYS A C 1
ATOM 735 O O . CYS A 1 95 ? 6.985 -10.054 -8.343 1.00 83.94 95 CYS A O 1
ATOM 737 N N . PRO A 1 96 ? 7.581 -12.166 -8.872 1.00 77.00 96 PRO A N 1
ATOM 738 C CA . PRO A 1 96 ? 6.816 -12.777 -7.797 1.00 77.00 96 PRO A CA 1
ATOM 739 C C . PRO A 1 96 ? 7.498 -12.518 -6.451 1.00 77.00 96 PRO A C 1
ATOM 741 O O . PRO A 1 96 ? 8.569 -13.057 -6.154 1.00 77.00 96 PRO A O 1
ATOM 744 N N . VAL A 1 97 ? 6.840 -11.694 -5.646 1.00 73.81 97 VAL A N 1
ATOM 745 C CA . VAL A 1 97 ? 7.178 -11.483 -4.245 1.00 73.81 97 VAL A CA 1
ATOM 746 C C . VAL A 1 97 ? 6.694 -12.698 -3.444 1.00 73.81 97 VAL A C 1
ATOM 748 O O . VAL A 1 97 ? 5.584 -13.193 -3.639 1.00 73.81 97 VAL A O 1
ATOM 751 N N . GLU A 1 98 ? 7.565 -13.230 -2.597 1.00 65.88 98 GLU A N 1
ATOM 752 C CA . GLU A 1 98 ? 7.245 -14.110 -1.487 1.00 65.88 98 GLU A CA 1
ATOM 753 C C . GLU A 1 98 ? 6.357 -13.309 -0.533 1.00 65.88 98 GLU A C 1
ATOM 755 O O . GLU A 1 98 ? 6.832 -12.599 0.350 1.00 65.88 98 GLU A O 1
ATOM 760 N N . ASP A 1 99 ? 5.045 -13.362 -0.750 1.00 58.59 99 ASP A N 1
ATOM 761 C CA . ASP A 1 99 ? 4.105 -12.953 0.280 1.00 58.59 99 ASP A CA 1
ATOM 762 C C . ASP A 1 99 ? 4.340 -13.896 1.474 1.00 58.59 99 ASP A C 1
ATOM 764 O O . ASP A 1 99 ? 3.788 -14.995 1.533 1.00 58.59 99 ASP A O 1
ATOM 768 N N . GLU A 1 100 ? 5.167 -13.485 2.443 1.00 51.81 100 GLU A N 1
ATOM 769 C CA . GLU A 1 100 ? 5.334 -14.156 3.745 1.00 51.81 100 GLU A CA 1
ATOM 770 C C . GLU A 1 100 ? 4.059 -14.076 4.607 1.00 51.81 100 GLU A C 1
ATOM 772 O O . GLU A 1 100 ? 4.104 -14.210 5.826 1.00 51.81 100 GLU A O 1
ATOM 777 N N . ILE A 1 101 ? 2.894 -13.869 3.997 1.00 50.47 101 ILE A N 1
ATOM 778 C CA . ILE A 1 101 ? 1.612 -14.093 4.639 1.00 50.47 101 ILE A CA 1
ATOM 779 C C . ILE A 1 101 ? 1.130 -15.439 4.106 1.00 50.47 101 ILE A C 1
ATOM 781 O O . ILE A 1 101 ? 0.525 -15.488 3.028 1.00 50.47 101 ILE A O 1
ATOM 785 N N . PRO A 1 102 ? 1.381 -16.558 4.819 1.00 49.88 102 PRO A N 1
ATOM 786 C CA . PRO A 1 102 ? 0.723 -17.811 4.500 1.00 49.88 102 PRO A CA 1
ATOM 787 C C . PRO A 1 102 ? -0.769 -17.519 4.342 1.00 49.88 102 PRO A C 1
ATOM 789 O O . PRO A 1 102 ? -1.367 -16.867 5.195 1.00 49.88 102 PRO A O 1
ATOM 792 N N . LEU A 1 103 ? -1.398 -17.991 3.267 1.00 51.56 103 LEU A N 1
ATOM 793 C CA . LEU A 1 103 ? -2.845 -17.829 3.059 1.00 51.56 103 LEU A CA 1
ATOM 794 C C . LEU A 1 103 ? -3.672 -18.323 4.272 1.00 51.56 103 LEU A C 1
ATOM 796 O O . LEU A 1 103 ? -4.797 -17.874 4.490 1.00 51.56 103 LEU A O 1
ATOM 800 N N . GLU A 1 104 ? -3.097 -19.204 5.100 1.00 51.03 104 GLU A N 1
ATOM 801 C CA . GLU A 1 104 ? -3.639 -19.600 6.403 1.00 51.03 104 GLU A CA 1
ATOM 802 C C . GLU A 1 104 ? -3.658 -18.459 7.438 1.00 51.03 104 GLU A C 1
ATOM 804 O O . GLU A 1 104 ? -4.641 -18.320 8.171 1.00 51.03 104 GLU A O 1
ATOM 809 N N . GLU A 1 105 ? -2.638 -17.598 7.476 1.00 52.28 105 GLU A N 1
ATOM 810 C CA . GLU A 1 105 ? -2.569 -16.458 8.392 1.00 52.28 105 GLU A CA 1
ATOM 811 C C . GLU A 1 105 ? -3.544 -15.342 8.011 1.00 52.28 105 GLU A C 1
ATOM 813 O O . GLU A 1 105 ? -4.187 -14.786 8.896 1.00 52.28 105 GLU A O 1
ATOM 818 N N . GLN A 1 106 ? -3.778 -15.058 6.726 1.00 54.97 106 GLN A N 1
ATOM 819 C CA . GLN A 1 106 ? -4.767 -14.038 6.332 1.00 54.97 106 GLN A CA 1
ATOM 820 C C . GLN A 1 106 ? -6.198 -14.410 6.776 1.00 54.97 106 GLN A C 1
ATOM 822 O O . GLN A 1 106 ? -6.975 -13.558 7.230 1.00 54.97 106 GLN A O 1
ATOM 827 N N . SER A 1 107 ? -6.533 -15.705 6.723 1.00 56.78 107 SER A N 1
ATOM 828 C CA . SER A 1 107 ? -7.778 -16.253 7.277 1.00 56.78 107 SER A CA 1
ATOM 829 C C . SER A 1 107 ? -7.797 -16.204 8.811 1.00 56.78 107 SER A C 1
ATOM 831 O O . SER A 1 107 ? -8.814 -15.851 9.420 1.00 56.78 107 SER A O 1
ATOM 833 N N . TYR A 1 108 ? -6.669 -16.504 9.455 1.00 65.06 108 TYR A N 1
ATOM 834 C CA . TYR A 1 108 ? -6.512 -16.444 10.909 1.00 65.06 108 TYR A CA 1
ATOM 835 C C . TYR A 1 108 ? -6.652 -15.013 11.454 1.00 65.06 108 TYR A C 1
ATOM 837 O O . TYR A 1 108 ? -7.445 -14.788 12.369 1.00 65.06 108 TYR A O 1
ATOM 845 N N . PHE A 1 109 ? -5.989 -14.026 10.845 1.00 66.06 109 PHE A N 1
ATOM 846 C CA . PHE A 1 109 ? -6.105 -12.605 11.186 1.00 66.06 109 PHE A CA 1
ATOM 847 C C . PHE A 1 109 ? -7.531 -12.090 10.990 1.00 66.06 109 PHE A C 1
ATOM 849 O O . PHE A 1 109 ? -8.065 -11.414 11.870 1.00 66.06 109 PHE A O 1
ATOM 856 N N . SER A 1 110 ? -8.191 -12.469 9.893 1.00 67.12 110 SER A N 1
ATOM 857 C CA . SER A 1 110 ? -9.600 -12.123 9.658 1.00 67.12 110 SER A CA 1
ATOM 858 C C . SER A 1 110 ? -10.513 -12.712 10.734 1.00 67.12 110 SER A C 1
ATOM 860 O O . SER A 1 110 ? -11.375 -12.021 11.279 1.00 67.12 110 SER A O 1
ATOM 862 N N . THR A 1 111 ? -10.290 -13.974 11.101 1.00 74.81 111 THR A N 1
ATOM 863 C CA . THR A 1 111 ? -11.059 -14.661 12.146 1.00 74.81 111 THR A CA 1
ATOM 864 C C . THR A 1 111 ? -10.847 -14.010 13.512 1.00 74.81 111 THR A C 1
ATOM 866 O O . THR A 1 111 ? -11.816 -13.742 14.224 1.00 74.81 111 THR A O 1
ATOM 869 N N . ILE A 1 112 ? -9.603 -13.680 13.866 1.00 74.94 112 ILE A N 1
ATOM 870 C CA . ILE A 1 112 ? -9.280 -12.960 15.103 1.00 74.94 112 ILE A CA 1
ATOM 871 C C . ILE A 1 112 ? -9.937 -11.587 15.117 1.00 74.94 112 ILE A C 1
ATOM 873 O O . ILE A 1 112 ? -10.539 -11.230 16.129 1.00 74.94 112 ILE A O 1
ATOM 877 N N . LYS A 1 113 ? -9.869 -10.836 14.012 1.00 69.12 113 LYS A N 1
ATOM 878 C CA . LYS A 1 113 ? -10.484 -9.508 13.901 1.00 69.12 113 LYS A CA 1
ATOM 879 C C . LYS A 1 113 ? -11.989 -9.594 14.141 1.00 69.12 113 LYS A C 1
ATOM 881 O O . LYS A 1 113 ? -12.515 -8.837 14.948 1.00 69.12 113 LYS A O 1
ATOM 886 N N . VAL A 1 114 ? -12.670 -10.581 13.558 1.00 76.69 114 VAL A N 1
ATOM 887 C CA . VAL A 1 114 ? -14.106 -10.816 13.792 1.00 76.69 114 VAL A CA 1
ATOM 888 C C . VAL A 1 114 ? -14.396 -11.171 15.253 1.00 76.69 114 VAL A C 1
ATOM 890 O O . VAL A 1 114 ? -15.297 -10.583 15.852 1.00 76.69 114 VAL A O 1
ATOM 893 N N . ILE A 1 115 ? -13.637 -12.092 15.855 1.00 81.38 115 ILE A N 1
ATOM 894 C CA . ILE A 1 115 ? -13.827 -12.492 17.262 1.00 81.38 115 ILE A CA 1
ATOM 895 C C . ILE A 1 115 ? -13.605 -11.300 18.198 1.00 81.38 115 ILE A C 1
ATOM 897 O O . ILE A 1 115 ? -14.412 -11.071 19.101 1.00 81.38 115 ILE A O 1
ATOM 901 N N . TYR A 1 116 ? -12.547 -10.523 17.965 1.00 77.12 116 TYR A N 1
ATOM 902 C CA . TYR A 1 116 ? -12.241 -9.295 18.690 1.00 77.12 116 TYR A CA 1
ATOM 903 C C . TYR A 1 116 ? -13.397 -8.294 18.569 1.00 77.12 116 TYR A C 1
ATOM 905 O O . TYR A 1 116 ? -13.988 -7.914 19.579 1.00 77.12 116 TYR A O 1
ATOM 913 N N . THR A 1 117 ? -13.807 -7.933 17.353 1.00 74.94 117 THR A N 1
ATOM 914 C CA . THR A 1 117 ? -14.867 -6.941 17.125 1.00 74.94 117 THR A CA 1
ATOM 915 C C . THR A 1 117 ? -16.197 -7.370 17.747 1.00 74.94 117 THR A C 1
ATOM 917 O O . THR A 1 117 ? -16.842 -6.586 18.451 1.00 74.94 117 THR A O 1
ATOM 920 N N . VAL A 1 118 ? -16.599 -8.629 17.557 1.00 84.62 118 VAL A N 1
ATOM 921 C CA . VAL A 1 118 ? -17.840 -9.160 18.136 1.00 84.62 118 VAL A CA 1
ATOM 922 C C . VAL A 1 118 ? -17.743 -9.197 19.662 1.00 84.62 118 VAL A C 1
ATOM 924 O O . VAL A 1 118 ? -18.640 -8.693 20.340 1.00 84.62 118 VAL A O 1
ATOM 927 N N . GLY A 1 119 ? -16.643 -9.703 20.222 1.00 83.06 119 GLY A N 1
ATOM 928 C CA . GLY A 1 119 ? -16.432 -9.786 21.669 1.00 83.06 119 GLY A CA 1
ATOM 929 C C . GLY A 1 119 ? -16.466 -8.421 22.359 1.00 83.06 119 GLY A C 1
ATOM 930 O O . GLY A 1 119 ? -17.133 -8.260 23.390 1.00 83.06 119 GLY A O 1
ATOM 931 N N . TYR A 1 120 ? -15.822 -7.413 21.768 1.00 77.19 120 TYR A N 1
ATOM 932 C CA . TYR A 1 120 ? -15.854 -6.045 22.283 1.00 77.19 120 TYR A CA 1
ATOM 933 C C . TYR A 1 120 ? -17.242 -5.417 22.158 1.00 77.19 120 TYR A C 1
ATOM 935 O O . TYR A 1 120 ? -17.718 -4.821 23.126 1.00 77.19 120 TYR A O 1
ATOM 943 N N . SER A 1 121 ? -17.942 -5.610 21.037 1.00 79.50 121 SER A N 1
ATOM 944 C CA . SER A 1 121 ? -19.301 -5.080 20.857 1.00 79.50 121 SER A CA 1
ATOM 945 C C . SER A 1 121 ? -20.295 -5.641 21.885 1.00 79.50 121 SER A C 1
ATOM 947 O O . SER A 1 121 ? -21.050 -4.882 22.502 1.00 79.50 121 SER A O 1
ATOM 949 N N . VAL A 1 122 ? -20.250 -6.952 22.153 1.00 86.62 122 VAL A N 1
ATOM 950 C CA . VAL A 1 122 ? -21.121 -7.621 23.133 1.00 86.62 122 VAL A CA 1
ATOM 951 C C . VAL A 1 122 ? -20.792 -7.153 24.548 1.00 86.62 122 VAL A C 1
ATOM 953 O O . VAL A 1 122 ? -21.697 -6.811 25.313 1.00 86.62 122 VAL A O 1
ATOM 956 N N . SER A 1 123 ? -19.501 -7.070 24.881 1.00 81.62 123 SER A N 1
ATOM 957 C CA . SER A 1 123 ? -19.038 -6.599 26.190 1.00 81.62 123 SER A CA 1
ATOM 958 C C . SER A 1 123 ? -19.512 -5.170 26.463 1.00 81.62 123 SER A C 1
ATOM 960 O O . SER A 1 123 ? -20.123 -4.908 27.499 1.00 81.62 123 SER A O 1
ATOM 962 N N . ILE A 1 124 ? -19.309 -4.258 25.508 1.00 75.62 124 ILE A N 1
ATOM 963 C CA . ILE A 1 124 ? -19.737 -2.855 25.601 1.00 75.62 124 ILE A CA 1
ATOM 964 C C . ILE A 1 124 ? -21.256 -2.756 25.753 1.00 75.62 124 ILE A C 1
ATOM 966 O O . ILE A 1 124 ? -21.737 -2.063 26.650 1.00 75.62 124 ILE A O 1
ATOM 970 N N . THR A 1 125 ? -22.015 -3.484 24.933 1.00 82.88 125 THR A N 1
ATOM 971 C CA . THR A 1 125 ? -23.484 -3.481 24.999 1.00 82.88 125 THR A CA 1
ATOM 972 C C . THR A 1 125 ? -23.981 -3.934 26.372 1.00 82.88 125 THR A C 1
ATOM 974 O O . THR A 1 125 ? -24.816 -3.266 26.985 1.00 82.88 125 THR A O 1
ATOM 977 N N . SER A 1 126 ? -23.418 -5.018 26.913 1.00 85.00 126 SER A N 1
ATOM 978 C CA . SER A 1 126 ? -23.765 -5.514 28.251 1.00 85.00 126 SER A CA 1
ATOM 979 C C . SER A 1 126 ? -23.434 -4.501 29.352 1.00 85.00 126 SER A C 1
ATOM 981 O O . SER A 1 126 ? -24.217 -4.325 30.288 1.00 85.00 126 SER A O 1
ATOM 983 N N . LEU A 1 127 ? -22.286 -3.827 29.249 1.00 76.31 127 LEU A N 1
ATOM 984 C CA . LEU A 1 127 ? -21.855 -2.789 30.188 1.00 76.31 127 LEU A CA 1
ATOM 985 C C . LEU A 1 127 ? -22.801 -1.581 30.178 1.00 76.31 127 LEU A C 1
ATOM 987 O O . LEU A 1 127 ? -23.198 -1.112 31.245 1.00 76.31 127 LEU A O 1
ATOM 991 N N . ILE A 1 128 ? -23.215 -1.119 28.995 1.00 79.25 128 ILE A N 1
ATOM 992 C CA . ILE A 1 128 ? -24.171 -0.011 28.849 1.00 79.25 128 ILE A CA 1
ATOM 993 C C . ILE A 1 128 ? -25.504 -0.372 29.513 1.00 79.25 128 ILE A C 1
ATOM 995 O O . ILE A 1 128 ? -25.991 0.388 30.350 1.00 79.25 128 ILE A O 1
ATOM 999 N N . ILE A 1 129 ? -26.056 -1.555 29.215 1.00 83.31 129 ILE A N 1
ATOM 1000 C CA . ILE A 1 129 ? -27.335 -2.013 29.783 1.00 83.31 129 ILE A CA 1
ATOM 1001 C C . ILE A 1 129 ? -27.262 -2.088 31.315 1.00 83.31 129 ILE A C 1
ATOM 1003 O O . ILE A 1 129 ? -28.159 -1.590 32.001 1.00 83.31 129 ILE A O 1
ATOM 1007 N N . ALA A 1 130 ? -26.185 -2.658 31.867 1.00 78.38 130 ALA A N 1
ATOM 1008 C CA . ALA A 1 130 ? -25.996 -2.766 33.313 1.00 78.38 130 ALA A CA 1
ATOM 1009 C C . ALA A 1 130 ? -25.992 -1.388 33.998 1.00 78.38 130 ALA A C 1
ATOM 1011 O O . ALA A 1 130 ? -26.667 -1.191 35.011 1.00 78.38 130 ALA A O 1
ATOM 1012 N N . VAL A 1 131 ? -25.296 -0.405 33.422 1.00 71.75 131 VAL A N 1
ATOM 1013 C CA . VAL A 1 131 ? -25.252 0.959 33.966 1.00 71.75 131 VAL A CA 1
ATOM 1014 C C . VAL A 1 131 ? -26.599 1.668 33.849 1.00 71.75 131 VAL A C 1
ATOM 1016 O O . VAL A 1 131 ? -27.037 2.294 34.818 1.00 71.75 131 VAL A O 1
ATOM 1019 N N . THR A 1 132 ? -27.307 1.528 32.725 1.00 78.75 132 THR A N 1
ATOM 1020 C CA . THR A 1 132 ? -28.648 2.109 32.553 1.00 78.75 132 THR A CA 1
ATOM 1021 C C . THR A 1 132 ? -29.619 1.608 33.622 1.00 78.75 132 THR A C 1
ATOM 1023 O O . THR A 1 132 ? -30.313 2.417 34.240 1.00 78.75 132 THR A O 1
ATOM 1026 N N . VAL A 1 133 ? -29.627 0.301 33.908 1.00 82.06 133 VAL A N 1
ATOM 1027 C CA . VAL A 1 133 ? -30.472 -0.300 34.956 1.00 82.06 133 VAL A CA 1
ATOM 1028 C C . VAL A 1 133 ? -30.129 0.2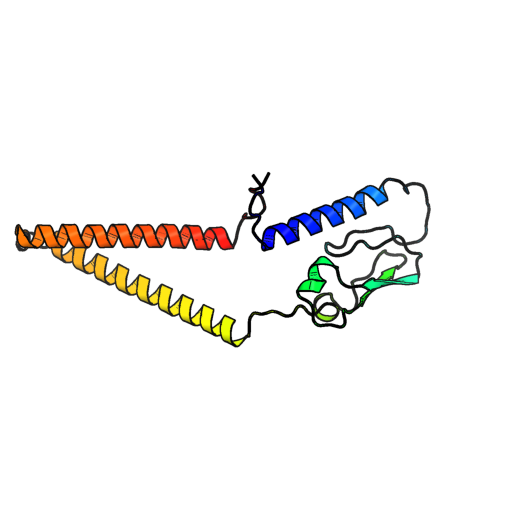76 36.334 1.00 82.06 133 VAL A C 1
ATOM 1030 O O . VAL A 1 133 ? -31.016 0.745 37.051 1.00 82.06 133 VAL A O 1
ATOM 1033 N N . LEU A 1 134 ? -28.846 0.317 36.705 1.00 69.62 134 LEU A N 1
ATOM 1034 C CA . LEU A 1 134 ? -28.421 0.806 38.023 1.00 69.62 134 LEU A CA 1
ATOM 1035 C C . LEU A 1 134 ? -28.698 2.305 38.233 1.00 69.62 134 LEU A C 1
ATOM 1037 O O . LEU A 1 134 ? -28.999 2.721 39.355 1.00 69.62 134 LEU A O 1
ATOM 1041 N N . ILE A 1 135 ? -28.644 3.118 37.171 1.00 69.56 135 ILE A N 1
ATOM 1042 C CA . ILE A 1 135 ? -28.962 4.553 37.230 1.00 69.56 135 ILE A CA 1
ATOM 1043 C C . ILE A 1 135 ? -30.479 4.792 37.270 1.00 69.56 135 ILE A C 1
ATOM 1045 O O . ILE A 1 135 ? -30.928 5.660 38.033 1.00 69.56 135 ILE A O 1
ATOM 1049 N N . ALA A 1 136 ? -31.266 4.045 36.487 1.00 76.38 136 ALA A N 1
ATOM 1050 C CA . ALA A 1 136 ? -32.716 4.221 36.364 1.00 76.38 136 ALA A CA 1
ATOM 1051 C C . ALA A 1 136 ? -33.469 3.860 37.656 1.00 76.38 136 ALA A C 1
ATOM 1053 O O . ALA A 1 136 ? -34.374 4.584 38.084 1.00 76.38 136 ALA A O 1
ATOM 1054 N N . PHE A 1 137 ? -33.065 2.789 38.344 1.00 77.31 137 PHE A N 1
ATOM 1055 C CA . PHE A 1 137 ? -33.719 2.360 39.579 1.00 77.31 137 PHE A CA 1
ATOM 1056 C C . PHE A 1 137 ? -33.198 3.131 40.801 1.00 77.31 137 PHE A C 1
ATOM 1058 O O . PHE A 1 137 ? -32.313 2.683 41.528 1.00 77.31 137 PHE A O 1
ATOM 1065 N N . ARG A 1 138 ? -33.823 4.280 41.103 1.00 67.31 138 ARG A N 1
ATOM 1066 C CA . ARG A 1 138 ? -33.522 5.110 42.296 1.00 67.31 138 ARG A CA 1
ATOM 1067 C C . ARG A 1 138 ? -33.564 4.338 43.624 1.00 67.31 138 ARG A C 1
ATOM 1069 O O . ARG A 1 138 ? -32.835 4.689 44.544 1.00 67.31 138 ARG A O 1
ATOM 1076 N N . ARG A 1 139 ? -34.371 3.272 43.707 1.00 65.25 139 ARG A N 1
ATOM 1077 C CA . ARG A 1 139 ? -34.471 2.358 44.864 1.00 65.25 139 ARG A CA 1
ATOM 1078 C C . ARG A 1 139 ? -33.198 1.540 45.124 1.00 65.25 139 ARG A C 1
ATOM 1080 O O . ARG A 1 139 ? -33.013 1.095 46.248 1.00 65.25 139 ARG A O 1
ATOM 1087 N N . LEU A 1 140 ? -32.332 1.355 44.124 1.00 65.75 140 LEU A N 1
ATOM 1088 C CA . LEU A 1 140 ? -31.082 0.598 44.248 1.00 65.75 140 LEU A CA 1
ATOM 1089 C C . LEU A 1 140 ? -29.890 1.485 44.646 1.00 65.75 140 LEU A C 1
ATOM 1091 O O . LEU A 1 140 ? -28.788 0.972 44.806 1.00 65.75 140 LEU A O 1
ATOM 1095 N N . ARG A 1 141 ? -30.061 2.806 44.815 1.00 67.88 141 ARG A N 1
ATOM 1096 C CA . ARG A 1 141 ? -28.975 3.752 45.149 1.00 67.88 141 ARG A CA 1
ATOM 1097 C C . ARG A 1 141 ? -28.566 3.679 46.629 1.00 67.88 141 ARG A C 1
ATOM 1099 O O . ARG A 1 141 ? -28.763 4.614 47.396 1.00 67.88 141 ARG A O 1
ATOM 1106 N N . CYS A 1 142 ? -27.989 2.548 47.020 1.00 74.69 142 CYS A N 1
ATOM 1107 C CA . CYS A 1 142 ? -27.343 2.328 48.315 1.00 74.69 142 CYS A CA 1
ATOM 1108 C C . CYS A 1 142 ? -25.832 2.635 48.233 1.00 74.69 142 CYS A C 1
ATOM 1110 O O . CYS A 1 142 ? -25.259 2.523 47.147 1.00 74.69 142 CYS A O 1
ATOM 1112 N N . PRO A 1 143 ? -25.141 2.906 49.357 1.00 72.94 143 PRO A N 1
ATOM 1113 C CA . PRO A 1 143 ? -23.685 3.114 49.373 1.00 72.94 143 PRO A CA 1
ATOM 1114 C C . PRO A 1 143 ? -22.899 1.936 48.768 1.00 72.94 143 PRO A C 1
ATOM 1116 O O . PRO A 1 143 ? -21.898 2.141 48.091 1.00 72.94 143 PRO A O 1
ATOM 1119 N N . ARG A 1 144 ? -23.408 0.702 48.907 1.00 76.38 144 ARG A N 1
ATOM 1120 C CA . ARG A 1 144 ? -22.856 -0.490 48.239 1.00 76.38 144 ARG A CA 1
ATOM 1121 C C . ARG A 1 144 ? -22.986 -0.415 46.712 1.00 76.38 144 ARG A C 1
ATOM 1123 O O . ARG A 1 144 ? -22.040 -0.722 46.001 1.00 76.38 144 ARG A O 1
ATOM 1130 N N . ASN A 1 145 ? -24.138 0.026 46.206 1.00 73.75 145 ASN A N 1
ATOM 1131 C CA . ASN A 1 145 ? -24.375 0.150 44.768 1.00 73.75 145 ASN A CA 1
ATOM 1132 C C . ASN A 1 145 ? -23.609 1.331 44.149 1.00 73.75 145 ASN A C 1
ATOM 1134 O O . ASN A 1 145 ? -23.263 1.290 42.978 1.00 73.75 145 ASN A O 1
ATOM 1138 N N . TYR A 1 146 ? -23.278 2.356 44.938 1.00 75.81 146 TYR A N 1
ATOM 1139 C CA . TYR A 1 146 ? -22.445 3.469 44.480 1.00 75.81 146 TYR A CA 1
ATOM 11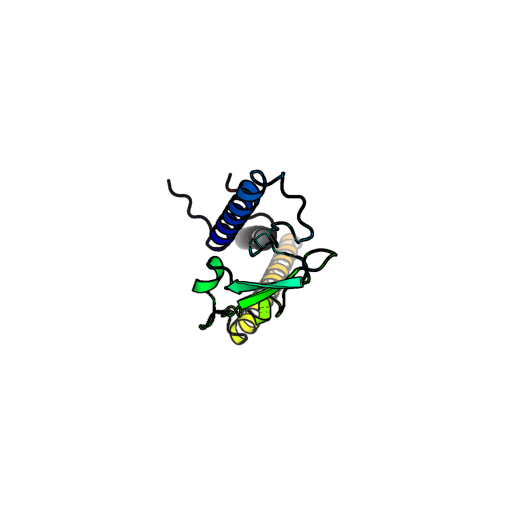40 C C . TYR A 1 146 ? -21.024 3.019 44.099 1.00 75.81 146 TYR A C 1
ATOM 1142 O O . TYR A 1 146 ? -20.499 3.445 43.075 1.00 75.81 146 TYR A O 1
ATOM 1150 N N . ILE A 1 147 ? -20.433 2.087 44.861 1.00 82.06 147 ILE A N 1
ATOM 1151 C CA . ILE A 1 147 ? -19.131 1.478 44.530 1.00 82.06 147 ILE A CA 1
ATOM 1152 C C . ILE A 1 147 ? -19.222 0.689 43.218 1.00 82.06 147 ILE A C 1
ATOM 1154 O O . ILE A 1 147 ? -18.351 0.819 42.359 1.00 82.06 147 ILE A O 1
ATOM 1158 N N . HIS A 1 148 ? -20.295 -0.087 43.035 1.00 78.88 148 HIS A N 1
ATOM 1159 C CA . HIS A 1 148 ? -20.531 -0.816 41.787 1.00 78.88 148 HIS A CA 1
ATOM 1160 C C . HIS A 1 148 ? -20.686 0.136 40.597 1.00 78.88 148 HIS A C 1
ATOM 1162 O O . HIS A 1 148 ? -20.062 -0.081 39.565 1.00 78.88 148 HIS A O 1
ATOM 1168 N N . VAL A 1 149 ? -21.434 1.231 40.749 1.00 76.50 149 VAL A N 1
ATOM 1169 C CA . VAL A 1 149 ? -21.575 2.264 39.711 1.00 76.50 149 VAL A CA 1
ATOM 1170 C C . VAL A 1 149 ? -20.226 2.900 39.364 1.00 76.50 149 VAL A C 1
ATOM 1172 O O . VAL A 1 149 ? -19.920 3.035 38.183 1.00 76.50 149 VAL A O 1
ATOM 1175 N N . GLN A 1 150 ? -19.392 3.229 40.355 1.00 78.75 150 GLN A N 1
ATOM 1176 C CA . GLN A 1 150 ? -18.062 3.794 40.108 1.00 78.75 150 GLN A CA 1
ATOM 1177 C C . GLN A 1 150 ? -17.147 2.809 39.364 1.00 78.75 150 GLN A C 1
ATOM 1179 O O . GLN A 1 150 ? -16.432 3.211 38.449 1.00 78.75 150 GLN A O 1
ATOM 1184 N N . LEU A 1 151 ? -17.197 1.519 39.714 1.00 81.06 151 LEU A N 1
ATOM 1185 C CA . LEU A 1 151 ? -16.464 0.458 39.019 1.00 81.06 151 LEU A CA 1
ATOM 1186 C C . LEU A 1 151 ? -16.961 0.280 37.575 1.00 81.06 151 LEU A C 1
ATOM 1188 O O . LEU A 1 151 ? -16.165 0.181 36.649 1.00 81.06 151 LEU A O 1
ATOM 1192 N N . PHE A 1 152 ? -18.274 0.268 37.345 1.00 78.25 152 PHE A N 1
ATOM 1193 C CA . PHE A 1 152 ? -18.810 0.152 35.987 1.00 78.25 152 PHE A CA 1
ATOM 1194 C C . PHE A 1 152 ? -18.491 1.379 35.132 1.00 78.25 152 PHE A C 1
ATOM 1196 O O . PHE A 1 152 ? -18.192 1.240 33.948 1.00 78.25 152 PHE A O 1
ATOM 1203 N N . PHE A 1 153 ? -18.478 2.572 35.728 1.00 76.56 153 PHE A N 1
ATOM 1204 C CA . PHE A 1 153 ? -18.079 3.794 35.040 1.00 76.56 153 PHE A CA 1
ATOM 1205 C C . PHE A 1 153 ? -16.614 3.749 34.583 1.00 76.56 153 PHE A C 1
ATOM 1207 O O . PHE A 1 153 ? -16.319 4.118 33.446 1.00 76.56 153 PHE A O 1
ATOM 1214 N N . THR A 1 154 ? -15.693 3.232 35.406 1.00 82.38 154 THR A N 1
ATOM 1215 C CA . THR A 1 154 ? -14.292 3.064 34.980 1.00 82.38 154 THR A CA 1
ATOM 1216 C C . THR A 1 154 ? -14.147 2.024 33.870 1.00 82.38 154 THR A C 1
ATOM 1218 O O . THR A 1 154 ? -13.357 2.239 32.950 1.00 82.38 154 THR A O 1
ATOM 1221 N N . PHE A 1 155 ? -14.938 0.945 33.877 1.00 77.56 155 PHE A N 1
ATOM 1222 C CA . PHE A 1 155 ? -14.980 -0.004 32.758 1.00 77.56 155 PHE A CA 1
ATOM 1223 C C . PHE A 1 155 ? -15.508 0.625 31.462 1.00 77.56 155 PHE A C 1
ATOM 1225 O O . PHE A 1 155 ? -14.952 0.352 30.400 1.00 77.56 155 PHE A O 1
ATOM 1232 N N . ILE A 1 156 ? -16.515 1.503 31.534 1.00 76.44 156 ILE A N 1
ATOM 1233 C CA . ILE A 1 156 ? -17.004 2.257 30.368 1.00 76.44 156 ILE A CA 1
ATOM 1234 C C . ILE A 1 156 ? -15.911 3.179 29.823 1.00 76.44 156 ILE A C 1
ATOM 1236 O O . ILE A 1 156 ? -15.629 3.140 28.630 1.00 76.44 156 ILE A O 1
ATOM 1240 N N . LEU A 1 157 ? -15.253 3.971 30.677 1.00 79.38 157 LEU A N 1
ATOM 1241 C CA . LEU A 1 157 ? -14.154 4.843 30.243 1.00 79.38 157 LEU A CA 1
ATOM 1242 C C . LEU A 1 157 ? -12.999 4.046 29.625 1.00 79.38 157 LEU A C 1
ATOM 1244 O O . LEU A 1 157 ? -12.437 4.461 28.613 1.00 79.38 157 LEU A O 1
ATOM 1248 N N . LYS A 1 158 ? -12.673 2.878 30.192 1.00 80.94 158 LYS A N 1
ATOM 1249 C CA . LYS A 1 158 ? -11.676 1.964 29.626 1.00 80.94 158 LYS A CA 1
ATOM 1250 C C . LYS A 1 158 ? -12.105 1.448 28.250 1.00 80.94 158 LYS A C 1
ATOM 1252 O O . LYS A 1 158 ? -11.280 1.430 27.345 1.00 80.94 158 LYS A O 1
ATOM 1257 N N . ALA A 1 159 ? -13.371 1.072 28.073 1.00 74.81 159 ALA A N 1
ATOM 1258 C CA . ALA A 1 159 ? -13.898 0.618 26.787 1.00 74.81 159 ALA A CA 1
ATOM 1259 C C . ALA A 1 159 ? -13.906 1.734 25.729 1.00 74.81 159 ALA A C 1
ATOM 1261 O O . ALA A 1 159 ? -13.488 1.499 24.601 1.00 74.81 159 ALA A O 1
ATOM 1262 N N . ILE A 1 160 ? -14.291 2.958 26.105 1.00 80.06 160 ILE A N 1
ATOM 1263 C CA . ILE A 1 160 ? -14.214 4.140 25.232 1.00 80.06 160 ILE A CA 1
ATOM 1264 C C . ILE A 1 160 ? -12.759 4.430 24.849 1.00 80.06 160 ILE A C 1
ATOM 1266 O O . ILE A 1 160 ? -12.473 4.676 23.685 1.00 80.06 160 ILE A O 1
ATOM 1270 N N . SER A 1 161 ? -11.821 4.363 25.798 1.00 79.25 161 SER A N 1
ATOM 1271 C CA . SER A 1 161 ? -10.397 4.569 25.510 1.00 79.25 161 SER A CA 1
ATOM 1272 C C . SER A 1 161 ? -9.836 3.508 24.564 1.00 79.25 161 SER A C 1
ATOM 1274 O O . SER A 1 161 ? -9.044 3.853 23.691 1.00 79.25 161 SER A O 1
ATOM 1276 N N . ILE A 1 162 ? -10.253 2.245 24.705 1.00 75.56 162 ILE A N 1
ATOM 1277 C CA . ILE A 1 162 ? -9.895 1.183 23.759 1.00 75.56 162 ILE A CA 1
ATOM 1278 C C . ILE A 1 162 ? -10.499 1.488 22.392 1.00 75.56 162 ILE A C 1
ATOM 1280 O O . ILE A 1 162 ? -9.757 1.462 21.430 1.00 75.56 162 ILE A O 1
ATOM 1284 N N . PHE A 1 163 ? -11.774 1.871 22.301 1.00 73.31 163 PHE A N 1
ATOM 1285 C CA . PHE A 1 163 ? -12.416 2.201 21.025 1.00 73.31 163 PHE A CA 1
ATOM 1286 C C . PHE A 1 163 ? -11.770 3.397 20.320 1.00 73.31 163 PHE A C 1
ATOM 1288 O O . PHE A 1 163 ? -11.590 3.368 19.113 1.00 73.31 163 PHE A O 1
ATOM 1295 N N . ILE A 1 164 ? -11.385 4.442 21.057 1.00 78.31 164 ILE A N 1
ATOM 1296 C CA . ILE A 1 164 ? -10.651 5.578 20.485 1.00 78.31 164 ILE A CA 1
ATOM 1297 C C . ILE A 1 164 ? -9.278 5.119 19.997 1.00 78.31 164 ILE A C 1
ATOM 1299 O O . ILE A 1 164 ? -8.881 5.495 18.904 1.00 78.31 164 ILE A O 1
ATOM 1303 N N . LYS A 1 165 ? -8.561 4.294 20.772 1.00 70.12 165 LYS A N 1
ATOM 1304 C CA . LYS A 1 165 ? -7.290 3.718 20.318 1.00 70.12 165 LYS A CA 1
ATOM 1305 C C . LYS A 1 165 ? -7.475 2.859 19.080 1.00 70.12 165 LYS A C 1
ATOM 1307 O O . LYS A 1 165 ? -6.681 2.992 18.176 1.00 70.12 165 LYS A O 1
ATOM 1312 N N . ASP A 1 166 ? -8.506 2.030 19.044 1.00 64.81 166 ASP A N 1
ATOM 1313 C CA . ASP A 1 166 ? -8.852 1.140 17.940 1.00 64.81 166 ASP A CA 1
ATOM 1314 C C . ASP A 1 166 ? -9.208 1.940 16.683 1.00 64.81 166 ASP A C 1
ATOM 1316 O O . ASP A 1 166 ? -8.644 1.714 15.626 1.00 64.81 166 ASP A O 1
ATOM 1320 N N . ALA A 1 167 ? -10.060 2.960 16.814 1.00 67.12 167 ALA A N 1
ATOM 1321 C CA . ALA A 1 167 ? -10.427 3.860 15.727 1.00 67.12 167 ALA A CA 1
ATOM 1322 C C . ALA A 1 167 ? -9.234 4.679 15.221 1.00 67.12 167 ALA A C 1
ATOM 1324 O O . ALA A 1 167 ? -9.104 4.866 14.019 1.00 67.12 167 ALA A O 1
ATOM 1325 N N . VAL A 1 168 ? -8.358 5.147 16.118 1.00 69.44 168 VAL A N 1
ATOM 1326 C CA . VAL A 1 168 ? -7.120 5.840 15.735 1.00 69.44 168 VAL A CA 1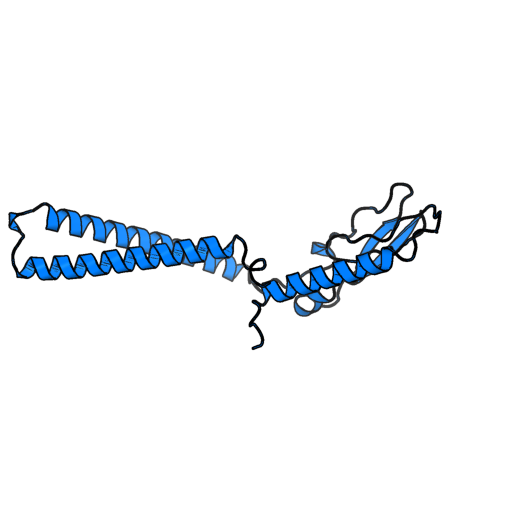
ATOM 1327 C C . VAL A 1 168 ? -6.151 4.865 15.071 1.00 69.44 168 VAL A C 1
ATOM 1329 O O . VAL A 1 168 ? -5.641 5.181 14.012 1.00 69.44 168 VAL A O 1
ATOM 1332 N N . LEU A 1 169 ? -5.932 3.674 15.629 1.00 61.69 169 LEU A N 1
ATOM 1333 C CA . LEU A 1 169 ? -5.012 2.667 15.092 1.00 61.69 169 LEU A CA 1
ATOM 1334 C C . LEU A 1 169 ? -5.471 2.171 13.711 1.00 61.69 169 LEU A C 1
ATOM 1336 O O . LEU A 1 169 ? -4.658 2.084 12.802 1.00 61.69 169 LEU A O 1
ATOM 1340 N N . PHE A 1 170 ? -6.775 1.930 13.533 1.00 56.31 170 PHE A N 1
ATOM 1341 C CA . PHE A 1 170 ? -7.355 1.459 12.272 1.00 56.31 170 PHE A CA 1
ATOM 1342 C C . PHE A 1 170 ? -7.613 2.565 11.240 1.00 56.31 170 PHE A C 1
ATOM 1344 O O . PHE A 1 170 ? -7.723 2.252 10.062 1.00 56.31 170 PHE A O 1
ATOM 1351 N N . GLN A 1 171 ? -7.720 3.843 11.628 1.00 48.69 171 GLN A N 1
ATOM 1352 C CA . GLN A 1 171 ? -7.647 4.947 10.655 1.00 48.69 171 GLN A CA 1
ATOM 1353 C C . GLN A 1 171 ? -6.209 5.224 10.226 1.00 48.69 171 GLN A C 1
ATOM 1355 O O . GLN A 1 171 ? -5.975 5.638 9.095 1.00 48.69 171 GLN A O 1
ATOM 1360 N N . GLN A 1 172 ? -5.257 5.003 11.130 1.00 43.69 172 GLN A N 1
ATOM 1361 C CA . GLN A 1 172 ? -3.853 5.265 10.880 1.00 43.69 172 GLN A CA 1
ATOM 1362 C C . GLN A 1 172 ? -3.219 4.191 9.968 1.00 43.69 172 GLN A C 1
ATOM 1364 O O . GLN A 1 172 ? -2.348 4.537 9.176 1.00 43.69 172 GLN A O 1
ATOM 1369 N N . GLU A 1 173 ? -3.707 2.942 9.989 1.00 46.84 173 GLU A N 1
ATOM 1370 C CA . GLU A 1 173 ? -3.284 1.887 9.045 1.00 46.84 173 GLU A CA 1
ATOM 1371 C C . GLU A 1 173 ? -3.583 2.210 7.565 1.00 46.84 173 GLU A C 1
ATOM 1373 O O . GLU A 1 173 ? -2.871 1.709 6.702 1.00 46.84 173 GLU A O 1
ATOM 1378 N N . ASP A 1 174 ? -4.574 3.056 7.245 1.00 44.91 174 ASP A N 1
ATOM 1379 C CA . ASP A 1 174 ? -5.007 3.272 5.850 1.00 44.91 174 ASP A CA 1
ATOM 1380 C C . ASP A 1 174 ? -4.599 4.630 5.242 1.00 44.91 174 ASP A C 1
ATOM 1382 O O . ASP A 1 174 ? -4.675 4.796 4.023 1.00 44.91 174 ASP A O 1
ATOM 1386 N N . ILE A 1 175 ? -4.194 5.637 6.032 1.00 44.44 175 ILE A N 1
ATOM 1387 C CA . ILE A 1 175 ? -4.017 6.999 5.495 1.00 44.44 175 ILE A CA 1
ATOM 1388 C C . ILE A 1 175 ? -2.868 7.749 6.208 1.00 44.44 175 ILE A C 1
ATOM 1390 O O . ILE A 1 175 ? -2.953 8.096 7.382 1.00 44.44 175 ILE A O 1
ATOM 1394 N N . ASP A 1 176 ? -1.794 8.030 5.462 1.00 47.12 176 ASP A N 1
ATOM 1395 C CA . ASP A 1 176 ? -0.772 9.064 5.733 1.00 47.12 176 ASP A CA 1
ATOM 1396 C C . ASP A 1 176 ? 0.402 8.772 6.695 1.00 47.12 176 ASP A C 1
ATOM 1398 O O . ASP A 1 176 ? 1.018 9.702 7.224 1.00 47.12 176 ASP A O 1
ATOM 1402 N N . HIS A 1 177 ? 0.830 7.520 6.875 1.00 50.41 177 HIS A N 1
ATOM 1403 C CA . HIS A 1 177 ? 2.027 7.237 7.687 1.00 50.41 177 HIS A CA 1
ATOM 1404 C C . HIS A 1 177 ? 3.360 7.747 7.109 1.00 50.41 177 HIS A C 1
ATOM 1406 O O . HIS A 1 177 ? 4.259 8.086 7.879 1.00 50.41 177 HIS A O 1
ATOM 1412 N N . CYS A 1 178 ? 3.499 7.855 5.784 1.00 53.75 178 CYS A N 1
ATOM 1413 C CA . CYS A 1 178 ? 4.776 8.245 5.171 1.00 53.75 178 CYS A CA 1
ATOM 1414 C C . CYS A 1 178 ? 4.866 9.733 4.778 1.00 53.75 178 CYS A C 1
ATOM 1416 O O . CYS A 1 178 ? 5.941 10.188 4.407 1.00 53.75 178 CYS A O 1
ATOM 1418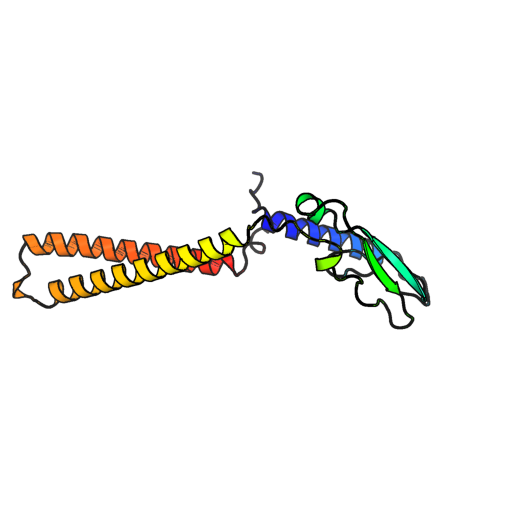 N N . SER A 1 179 ? 3.788 10.521 4.911 1.00 47.22 179 SER A N 1
ATOM 1419 C CA . SER A 1 179 ? 3.822 11.974 4.638 1.00 47.22 179 SER A CA 1
ATOM 1420 C C . SER A 1 179 ? 4.265 12.819 5.841 1.00 47.22 179 SER A C 1
ATOM 1422 O O . SER A 1 179 ? 4.569 13.997 5.670 1.00 47.22 179 SER A O 1
ATOM 1424 N N . PHE A 1 180 ? 4.290 12.255 7.055 1.00 44.62 180 PHE A N 1
ATOM 1425 C CA . PHE A 1 180 ? 4.593 12.996 8.291 1.00 44.62 180 PHE A CA 1
ATOM 1426 C C . PHE A 1 180 ? 6.067 12.957 8.724 1.00 44.62 180 PHE A C 1
ATOM 1428 O O . PHE A 1 180 ? 6.407 13.528 9.758 1.00 44.62 180 PHE A O 1
ATOM 1435 N N . SER A 1 181 ? 6.948 12.324 7.944 1.00 38.84 181 SER A N 1
ATOM 1436 C CA . SER A 1 181 ? 8.402 12.425 8.131 1.00 38.84 181 SER A CA 1
ATOM 1437 C C . SER A 1 181 ? 9.003 13.368 7.087 1.00 38.84 181 SER A C 1
ATOM 1439 O O . SER A 1 181 ? 9.661 12.941 6.145 1.00 38.84 181 SER A O 1
ATOM 1441 N N . THR A 1 182 ? 8.737 14.663 7.242 1.00 35.38 182 THR A N 1
ATOM 1442 C CA . THR A 1 182 ? 9.596 15.743 6.733 1.00 35.38 182 THR A CA 1
ATOM 1443 C C . THR A 1 182 ? 10.076 16.556 7.923 1.00 35.38 182 THR A C 1
ATOM 1445 O O . THR A 1 182 ? 9.240 16.823 8.817 1.00 35.38 182 THR A O 1
#

pLDDT: mean 73.63, std 15.06, range [31.38, 93.94]

InterPro domains:
  IPR000832 GPCR, family 2, secretin-like [PF00002] (110-179)
  IPR000832 GPCR, family 2, secretin-like [PR00249] (114-138)
  IPR000832 GPCR, family 2, secretin-like [PR00249] (146-170)
  IPR001879 GPCR, family 2, extracellular hormone receptor domain [PF02793] (35-96)
  IPR001879 GPCR, family 2, extracellular hormone receptor domain [PS50227] (21-99)
  IPR001879 GPCR, family 2, extracellular hormone receptor domain [SM00008] (33-104)
  IPR003288 GPCR, family 2, growth hormone-releasing hormone receptor [PR01352] (11-31)
  IPR003288 GPCR, family 2, growth hormone-releasing hormone receptor [PR01352] (47-59)
  IPR003288 GPCR, family 2, growth hormone-releasing hormone receptor [PR01352] (96-113)
  IPR017981 GPCR, family 2-like, 7TM [PS50261] (112-182)
  IPR017983 GPCR, family 2, secretin-like, conserved site [PS00649] (37-61)
  IPR036445 GPCR family 2, extracellular hormone receptor domain superfamily [G3DSA:4.10.1240.10] (4-85)
  IPR036445 GPCR family 2, extracellular hormone receptor domain superfamily [SSF111418] (3-120)
  IPR050332 G-protein coupled receptor 2 [PTHR45620] (5-180)

Radius of gyration: 28.4 Å; chains: 1; bounding box: 55×37×83 Å

Foldseek 3Di:
DPDPQPPVLVLVVVLVVQQVVLVVVQVVPPPDPALWAPWDDPSFDIDHTDHAQDKDKDWGHPSQVVFFDPPTFIWMWHIHSVHIDDIPPPCCVRTPGNPPCDPVNVVVVVVVVVCVVVVLVVVLVVLVVVLCVLVVPPVNPDPVSVVVNVVSVVVNVVSVVVVVVVVCVVVVVPDDSNVPPD

Organism: Podiceps cristatus (NCBI:txid345573)

Secondary structure (DSSP, 8-state):
------HHHHHHHHHHHHHHHHHHHHHTTTT---SEEPPEE-SS-EE--EETT-EEEEEPPGGGGGGBPSSP-EEEEEEETTEEPPPBS-HHHHS-B---S-HHHHHHHHHHHHHHHHHHHHHHHHHHHHHHHHHH-GGG--HHHHHHHHHHHHHHHHHHHHHHHHHHHHHHTTS-TTTS--